Protein AF-A0A941MY27-F1 (afdb_monomer_lite)

Structure (mmCIF, N/CA/C/O backbone):
data_AF-A0A941MY27-F1
#
_entry.id   AF-A0A941MY27-F1
#
loop_
_atom_site.group_PDB
_atom_site.id
_atom_site.type_symbol
_atom_site.label_atom_id
_atom_site.label_alt_id
_atom_site.label_comp_id
_atom_site.label_asym_id
_atom_site.label_entity_id
_atom_site.label_seq_id
_atom_site.pdbx_PDB_ins_code
_atom_site.Cartn_x
_atom_site.Cartn_y
_atom_site.Cartn_z
_atom_site.occupancy
_atom_site.B_iso_or_equiv
_atom_site.auth_seq_id
_atom_site.auth_comp_id
_atom_site.auth_asym_id
_atom_site.auth_atom_id
_atom_site.pdbx_PDB_model_num
ATOM 1 N N . VAL A 1 1 ? 18.489 -2.533 -12.925 1.00 77.06 1 VAL A N 1
ATOM 2 C CA . VAL A 1 1 ? 18.994 -1.180 -13.232 1.00 77.06 1 VAL A CA 1
ATOM 3 C C . VAL A 1 1 ? 19.557 -0.616 -11.948 1.00 77.06 1 VAL A C 1
ATOM 5 O O . VAL A 1 1 ? 18.865 -0.671 -10.939 1.00 77.06 1 VAL A O 1
ATOM 8 N N . THR A 1 2 ? 20.803 -0.153 -11.970 1.00 68.00 2 THR A N 1
ATOM 9 C CA . THR A 1 2 ? 21.440 0.475 -10.809 1.00 68.00 2 THR A CA 1
ATOM 10 C C . THR A 1 2 ? 21.800 1.896 -11.194 1.00 68.00 2 THR A C 1
ATOM 12 O O . THR A 1 2 ? 22.552 2.094 -12.144 1.00 68.00 2 THR A O 1
ATOM 15 N N . GLU A 1 3 ? 21.255 2.866 -10.474 1.00 65.75 3 GLU A N 1
ATOM 16 C CA . GLU A 1 3 ? 21.468 4.289 -10.707 1.00 65.75 3 GLU A CA 1
ATOM 17 C C . GLU A 1 3 ? 22.170 4.919 -9.501 1.00 65.75 3 GLU A C 1
ATOM 19 O O . GLU A 1 3 ? 21.907 4.571 -8.352 1.00 65.75 3 GLU A O 1
ATOM 24 N N . ALA A 1 4 ? 23.075 5.858 -9.772 1.00 63.12 4 ALA A N 1
ATOM 25 C CA . ALA A 1 4 ? 23.724 6.687 -8.763 1.00 63.12 4 ALA A CA 1
ATOM 26 C C . ALA A 1 4 ? 23.870 8.102 -9.337 1.00 63.12 4 ALA A C 1
ATOM 28 O O . ALA A 1 4 ? 24.754 8.368 -10.151 1.00 63.12 4 ALA A O 1
ATOM 29 N N . SER A 1 5 ? 22.947 9.009 -9.014 1.00 55.09 5 SER A N 1
ATOM 30 C CA . SER A 1 5 ? 22.995 10.387 -9.519 1.00 55.09 5 SER A CA 1
ATOM 31 C C . SER A 1 5 ? 22.307 11.370 -8.578 1.00 55.09 5 SER A C 1
ATOM 33 O O . SER A 1 5 ? 21.326 11.043 -7.923 1.00 55.09 5 SER A O 1
ATOM 35 N N . ALA A 1 6 ? 22.814 12.600 -8.526 1.00 61.50 6 ALA A N 1
ATOM 36 C CA . ALA A 1 6 ? 22.192 13.694 -7.782 1.00 61.50 6 ALA A CA 1
ATOM 37 C C . ALA A 1 6 ? 21.011 14.357 -8.528 1.00 61.50 6 ALA A C 1
ATOM 39 O O . ALA A 1 6 ? 20.373 15.248 -7.975 1.00 61.50 6 ALA A O 1
ATOM 40 N N . GLY A 1 7 ? 20.737 13.970 -9.781 1.00 62.03 7 GLY A N 1
ATOM 41 C CA . GLY A 1 7 ? 19.668 14.553 -10.601 1.00 62.03 7 GLY A CA 1
ATOM 42 C C . GLY A 1 7 ? 18.307 13.879 -10.415 1.00 62.03 7 GLY A C 1
ATOM 43 O O . GLY A 1 7 ? 18.229 12.736 -9.973 1.00 62.03 7 GLY A O 1
ATOM 44 N N . ASN A 1 8 ? 17.236 14.579 -10.803 1.00 74.81 8 ASN A N 1
ATOM 45 C CA . ASN A 1 8 ? 15.882 14.021 -10.814 1.00 74.81 8 ASN A CA 1
ATOM 46 C C . ASN A 1 8 ? 15.764 12.937 -11.893 1.00 74.81 8 ASN A C 1
ATOM 48 O O . ASN A 1 8 ? 16.039 13.206 -13.065 1.00 74.81 8 ASN A O 1
ATOM 52 N N . LYS A 1 9 ? 15.340 11.729 -11.517 1.00 81.00 9 LYS A N 1
ATOM 53 C CA . LYS A 1 9 ? 15.230 10.585 -12.430 1.00 81.00 9 LYS A CA 1
ATOM 54 C C . LYS A 1 9 ? 13.934 9.816 -12.209 1.00 81.00 9 LYS A C 1
ATOM 56 O O . LYS A 1 9 ? 13.472 9.672 -11.085 1.00 81.00 9 LYS A O 1
ATOM 61 N N . GLN A 1 10 ? 13.375 9.275 -13.287 1.00 84.81 10 GLN A N 1
ATOM 62 C CA . GLN A 1 10 ? 12.291 8.298 -13.234 1.00 84.81 10 GLN A CA 1
ATOM 63 C C . GLN A 1 10 ? 12.612 7.153 -14.194 1.00 84.81 10 GLN A C 1
ATOM 65 O O . GLN A 1 10 ? 12.900 7.389 -15.367 1.00 84.81 10 GLN A O 1
ATOM 70 N N . ILE A 1 11 ? 12.564 5.918 -13.698 1.00 88.12 11 ILE A N 1
ATOM 71 C CA . ILE A 1 11 ? 12.629 4.718 -14.535 1.00 88.12 11 ILE A CA 1
ATOM 72 C C . ILE A 1 11 ? 11.200 4.286 -14.835 1.00 88.12 11 ILE A C 1
ATOM 74 O O . ILE A 1 11 ? 10.449 3.976 -13.913 1.00 88.12 11 ILE A O 1
ATOM 78 N N . SER A 1 12 ? 10.843 4.242 -16.117 1.00 88.81 12 SER A N 1
ATOM 79 C CA . SER A 1 12 ? 9.490 3.916 -16.568 1.00 88.81 12 SER A CA 1
ATOM 80 C C . SER A 1 12 ? 9.486 2.666 -17.442 1.00 88.81 12 SER A C 1
ATOM 82 O O . SER A 1 12 ? 10.251 2.562 -18.400 1.00 88.81 12 SER A O 1
ATOM 84 N N . LEU A 1 13 ? 8.595 1.729 -17.129 1.00 85.50 13 LEU A N 1
ATOM 85 C CA . LEU A 1 13 ? 8.204 0.633 -18.005 1.00 85.50 13 LEU A CA 1
ATOM 86 C C . LEU A 1 13 ? 6.932 1.059 -18.727 1.00 85.50 13 LEU A C 1
ATOM 88 O O . LEU A 1 13 ? 5.843 1.009 -18.155 1.00 85.50 13 LEU A O 1
ATOM 92 N N . TYR A 1 14 ? 7.092 1.510 -19.965 1.00 80.88 14 TYR A N 1
ATOM 93 C CA . TYR A 1 14 ? 5.970 1.956 -20.776 1.00 80.88 14 TYR A CA 1
ATOM 94 C C . TYR A 1 14 ? 5.185 0.758 -21.308 1.00 80.88 14 TYR A C 1
ATOM 96 O O . TYR A 1 14 ? 5.767 -0.198 -21.823 1.00 80.88 14 TYR A O 1
ATOM 104 N N . GLY A 1 15 ? 3.862 0.836 -21.197 1.00 67.50 15 GLY A N 1
ATOM 105 C CA . GLY A 1 15 ? 2.939 0.006 -21.959 1.00 67.50 15 GLY A CA 1
ATOM 106 C C . GLY A 1 15 ? 2.942 0.360 -23.451 1.00 67.50 15 GLY A C 1
ATOM 107 O O . GLY A 1 15 ? 3.772 1.157 -23.903 1.00 67.50 15 GLY A O 1
ATOM 108 N N . PRO A 1 16 ? 2.020 -0.207 -24.248 1.00 64.12 16 PRO A N 1
ATOM 109 C CA . PRO A 1 16 ? 1.860 0.203 -25.639 1.00 64.12 16 PRO A CA 1
ATOM 110 C C . PRO A 1 16 ? 1.640 1.725 -25.744 1.00 64.12 16 PRO A C 1
ATOM 112 O O . PRO A 1 16 ? 0.930 2.303 -24.919 1.00 64.12 16 PRO A O 1
ATOM 115 N N . PRO A 1 17 ? 2.235 2.398 -26.747 1.00 61.03 17 PRO A N 1
ATOM 116 C CA . PRO A 1 17 ? 2.081 3.839 -26.915 1.00 61.03 17 PRO A CA 1
ATOM 117 C C . PRO A 1 17 ? 0.607 4.212 -27.124 1.00 61.03 17 PRO A C 1
ATOM 119 O O . PRO A 1 17 ? -0.148 3.471 -27.753 1.00 61.03 17 PRO A O 1
ATOM 122 N N . SER A 1 18 ? 0.208 5.397 -26.654 1.00 60.97 18 SER A N 1
ATOM 123 C CA . SER A 1 18 ? -1.185 5.882 -26.679 1.00 60.97 18 SER A CA 1
ATOM 124 C C . SER A 1 18 ? -1.823 5.935 -28.076 1.00 60.97 18 SER A C 1
ATOM 126 O O . SER A 1 18 ? -3.044 5.887 -28.187 1.00 60.97 18 SER A O 1
ATOM 128 N N . GLY A 1 19 ? -1.018 5.993 -29.144 1.00 60.84 19 GLY A N 1
ATOM 129 C CA . GLY A 1 19 ? -1.478 5.919 -30.539 1.00 60.84 19 GLY A CA 1
ATOM 130 C C . GLY A 1 19 ? -1.794 4.503 -31.043 1.00 60.84 19 GLY A C 1
ATOM 131 O O . GLY A 1 19 ? -2.382 4.363 -32.111 1.00 60.84 19 GLY A O 1
ATOM 132 N N . SER A 1 20 ? -1.439 3.468 -30.277 1.00 57.59 20 SER A N 1
ATOM 133 C CA . SER A 1 20 ? -1.673 2.056 -30.601 1.00 57.59 20 SER A CA 1
ATOM 134 C C . SER A 1 20 ? -2.097 1.263 -29.353 1.00 57.59 20 SER A C 1
ATOM 136 O O . SER A 1 20 ? -1.394 0.334 -28.957 1.00 57.59 20 SER A O 1
ATOM 138 N N . PRO A 1 21 ? -3.251 1.568 -28.730 1.00 59.34 21 PRO A N 1
ATOM 139 C CA . PRO A 1 21 ? -3.725 0.890 -27.515 1.00 59.34 21 PRO A CA 1
ATOM 140 C C . PRO A 1 21 ? -3.946 -0.625 -27.701 1.00 59.34 21 PRO A C 1
ATOM 142 O O . PRO A 1 21 ? -3.766 -1.404 -26.770 1.00 59.34 21 PRO A O 1
ATOM 145 N N . ALA A 1 22 ? -4.237 -1.066 -28.931 1.00 56.84 22 ALA A N 1
ATOM 146 C CA . ALA A 1 22 ? -4.311 -2.482 -29.313 1.00 56.84 22 ALA A CA 1
ATOM 147 C C . ALA A 1 22 ? -2.941 -3.112 -29.674 1.00 56.84 22 ALA A C 1
ATOM 149 O O . ALA A 1 22 ? -2.866 -4.300 -29.980 1.00 56.84 22 ALA A O 1
ATOM 150 N N . GLY A 1 23 ? -1.862 -2.321 -29.673 1.00 47.69 23 GLY A N 1
ATOM 151 C CA . GLY A 1 23 ? -0.583 -2.586 -30.345 1.00 47.69 23 GLY A CA 1
ATOM 152 C C . GLY A 1 23 ? 0.406 -3.505 -29.629 1.00 47.69 23 GLY A C 1
ATOM 153 O O . GLY A 1 23 ? 1.512 -3.694 -30.125 1.00 47.69 23 GLY A O 1
ATOM 154 N N . GLY A 1 24 ? 0.029 -4.109 -28.505 1.00 54.84 24 GLY A N 1
ATOM 155 C CA . GLY A 1 24 ? 0.820 -5.162 -27.870 1.00 54.84 24 GLY A CA 1
ATOM 156 C C . GLY A 1 24 ? 1.051 -4.926 -26.386 1.00 54.84 24 GLY A C 1
ATOM 157 O O . GLY A 1 24 ? 1.422 -3.843 -25.948 1.00 54.84 24 GLY A O 1
ATOM 158 N N . LYS A 1 25 ? 0.836 -5.980 -25.603 1.00 72.94 25 LYS A N 1
ATOM 159 C CA . LYS A 1 25 ? 1.170 -6.007 -24.180 1.00 72.94 25 LYS A CA 1
ATOM 160 C C . LYS A 1 25 ? 2.685 -6.097 -24.042 1.00 72.94 25 LYS A C 1
ATOM 162 O O . LYS A 1 25 ? 3.302 -6.957 -24.675 1.00 72.94 25 LYS A O 1
ATOM 167 N N . VAL A 1 26 ? 3.282 -5.269 -23.192 1.00 86.00 26 VAL A N 1
ATOM 168 C CA . VAL A 1 26 ? 4.681 -5.475 -22.807 1.00 86.00 26 VAL A CA 1
ATOM 169 C C . VAL A 1 26 ? 4.716 -6.631 -21.822 1.00 86.00 26 VAL A C 1
ATOM 171 O O . VAL A 1 26 ? 4.114 -6.562 -20.754 1.00 86.00 26 VAL A O 1
ATOM 174 N N . ILE A 1 27 ? 5.400 -7.713 -22.192 1.00 89.38 27 ILE A N 1
ATOM 175 C CA . ILE A 1 27 ? 5.558 -8.892 -21.341 1.00 89.38 27 ILE A CA 1
ATOM 176 C C . ILE A 1 27 ? 7.030 -9.042 -20.976 1.00 89.38 27 ILE A C 1
ATOM 178 O O . ILE A 1 27 ? 7.872 -9.327 -21.825 1.00 89.38 27 ILE A O 1
ATOM 182 N N . ILE A 1 28 ? 7.325 -8.916 -19.688 1.00 91.88 28 ILE A N 1
ATOM 183 C CA . ILE A 1 28 ? 8.639 -9.162 -19.104 1.00 91.88 28 ILE A CA 1
ATOM 184 C C . ILE A 1 28 ? 8.590 -10.547 -18.455 1.00 91.88 28 ILE A C 1
ATOM 186 O O . ILE A 1 28 ? 7.978 -10.733 -17.405 1.00 91.88 28 ILE A O 1
ATOM 190 N N . LYS A 1 29 ? 9.242 -11.537 -19.082 1.00 91.81 29 LYS A N 1
ATOM 191 C CA . LYS A 1 29 ? 9.270 -12.947 -18.631 1.00 91.81 29 LYS A CA 1
ATOM 192 C C . LYS A 1 29 ? 10.181 -13.209 -17.412 1.00 91.81 29 LYS A C 1
ATOM 194 O O . LYS A 1 29 ? 10.524 -14.351 -17.122 1.00 91.81 29 LYS A O 1
ATOM 199 N N . GLY A 1 30 ? 10.592 -12.158 -16.711 1.00 93.19 30 GLY A N 1
ATOM 200 C CA . GLY A 1 30 ? 11.505 -12.200 -15.573 1.00 93.19 30 GLY A CA 1
ATOM 201 C C . GLY A 1 30 ? 11.138 -11.147 -14.534 1.00 93.19 30 GLY A C 1
ATOM 202 O O . GLY A 1 30 ? 9.994 -10.698 -14.481 1.00 93.19 30 GLY A O 1
ATOM 203 N N . GLY A 1 31 ? 12.102 -10.773 -13.697 1.00 94.69 31 GLY A N 1
ATOM 204 C CA . GLY A 1 31 ? 11.927 -9.711 -12.712 1.00 94.69 31 GLY A CA 1
ATOM 205 C C . GLY A 1 31 ? 12.409 -8.347 -13.201 1.00 94.69 31 GLY A C 1
ATOM 206 O O . GLY A 1 31 ? 13.224 -8.251 -14.119 1.00 94.69 31 GLY A O 1
ATOM 207 N N . VAL A 1 32 ? 11.935 -7.295 -12.542 1.00 95.12 32 VAL A N 1
ATOM 208 C CA . VAL A 1 32 ? 12.433 -5.926 -12.688 1.00 95.12 32 VAL A CA 1
ATOM 209 C C . VAL A 1 32 ? 13.027 -5.509 -11.356 1.00 95.12 32 VAL A C 1
ATOM 211 O O . VAL A 1 32 ? 12.364 -5.591 -10.331 1.00 95.12 32 VAL A O 1
ATOM 214 N N . SER A 1 33 ? 14.271 -5.047 -11.367 1.00 95.19 33 SER A N 1
ATOM 215 C CA . SER A 1 33 ? 14.911 -4.500 -10.175 1.00 95.19 33 SER A CA 1
ATOM 216 C C . SER A 1 33 ? 15.531 -3.150 -10.493 1.00 95.19 33 SER A C 1
ATOM 218 O O . SER A 1 33 ? 16.240 -3.006 -11.495 1.00 95.19 33 SER A O 1
ATOM 220 N N . VAL A 1 34 ? 15.239 -2.171 -9.648 1.00 93.19 34 VAL A N 1
ATOM 221 C CA . VAL A 1 34 ? 15.785 -0.822 -9.673 1.00 93.19 34 VAL A CA 1
ATOM 222 C C . VAL A 1 34 ? 16.397 -0.538 -8.308 1.00 93.19 34 VAL A C 1
ATOM 224 O O . VAL A 1 34 ? 15.716 -0.637 -7.291 1.00 93.19 34 VAL A O 1
ATOM 227 N N . THR A 1 35 ? 17.669 -0.160 -8.296 1.00 92.81 35 THR A N 1
ATOM 228 C CA . THR A 1 35 ? 18.356 0.341 -7.104 1.00 92.81 35 THR A CA 1
ATOM 229 C C . THR A 1 35 ? 18.884 1.729 -7.414 1.00 92.81 35 THR A C 1
ATOM 231 O O . THR A 1 35 ? 19.679 1.879 -8.340 1.00 92.81 35 THR A O 1
ATOM 234 N N . ASP A 1 36 ? 18.453 2.724 -6.652 1.00 88.94 36 ASP A N 1
ATOM 235 C CA . ASP A 1 36 ? 18.944 4.093 -6.720 1.00 88.94 36 ASP A CA 1
ATOM 236 C C . ASP A 1 36 ? 19.702 4.424 -5.430 1.00 88.94 36 ASP A C 1
ATOM 238 O O . ASP A 1 36 ? 19.190 4.288 -4.318 1.00 88.94 36 ASP A O 1
ATOM 242 N N . THR A 1 37 ? 20.969 4.798 -5.575 1.00 86.69 37 THR A N 1
ATOM 243 C CA . THR A 1 37 ? 21.831 5.220 -4.462 1.00 86.69 37 THR A CA 1
ATOM 244 C C . THR A 1 37 ? 22.121 6.720 -4.486 1.00 86.69 37 THR A C 1
ATOM 246 O O . THR A 1 37 ? 22.939 7.204 -3.703 1.00 86.69 37 THR A O 1
ATOM 249 N N . GLY A 1 38 ? 21.484 7.450 -5.403 1.00 85.38 38 GLY A N 1
ATOM 250 C CA . GLY A 1 38 ? 21.575 8.891 -5.543 1.00 85.38 38 GLY A CA 1
ATOM 251 C C . GLY A 1 38 ? 20.786 9.668 -4.489 1.00 85.38 38 GLY A C 1
ATOM 252 O O . GLY A 1 38 ? 19.977 9.122 -3.748 1.00 85.38 38 GLY A O 1
ATOM 253 N N . ASN A 1 39 ? 21.019 10.982 -4.455 1.00 87.38 39 ASN A N 1
ATOM 254 C CA . ASN A 1 39 ? 20.352 11.924 -3.544 1.00 87.38 39 ASN A CA 1
ATOM 255 C C . ASN A 1 39 ? 19.312 12.817 -4.252 1.00 87.38 39 ASN A C 1
ATOM 257 O O . ASN A 1 39 ? 18.709 13.682 -3.622 1.00 87.38 39 ASN A O 1
ATOM 261 N N . GLY A 1 40 ? 19.117 12.646 -5.564 1.00 87.19 40 GLY A N 1
ATOM 262 C CA . GLY A 1 40 ? 18.094 13.370 -6.322 1.00 87.19 40 GLY A CA 1
ATOM 263 C C . GLY A 1 40 ? 16.681 12.851 -6.044 1.00 87.19 40 GLY A C 1
ATOM 264 O O . GLY A 1 40 ? 16.497 11.855 -5.346 1.00 87.19 40 GLY A O 1
ATOM 265 N N . VAL A 1 41 ? 15.659 13.504 -6.603 1.00 86.56 41 VAL A N 1
ATOM 266 C CA . VAL A 1 41 ? 14.303 12.928 -6.615 1.00 86.56 41 VAL A CA 1
ATOM 267 C C . VAL A 1 41 ? 14.300 11.704 -7.529 1.00 86.56 41 VAL A C 1
ATOM 269 O O . VAL A 1 41 ? 14.739 11.793 -8.676 1.00 86.56 41 VAL A O 1
ATOM 272 N N . SER A 1 42 ? 13.791 10.576 -7.037 1.00 88.56 42 SER A N 1
ATOM 273 C CA . SER A 1 42 ? 13.815 9.307 -7.770 1.00 88.56 42 SER A CA 1
ATOM 274 C C . SER A 1 42 ? 12.417 8.727 -7.940 1.00 88.56 42 SER A C 1
ATOM 276 O O . SER A 1 42 ? 11.597 8.752 -7.021 1.00 88.56 42 SER A O 1
ATOM 278 N N . GLY A 1 43 ? 12.130 8.190 -9.120 1.00 89.56 43 GLY A N 1
ATOM 279 C CA . GLY A 1 43 ? 10.841 7.604 -9.439 1.00 89.56 43 GLY A CA 1
ATOM 280 C C . GLY A 1 43 ? 10.938 6.253 -10.128 1.00 89.56 43 GLY A C 1
ATOM 281 O O . GLY A 1 43 ? 11.889 5.957 -10.852 1.00 89.56 43 GLY A O 1
ATOM 282 N N . PHE A 1 44 ? 9.898 5.452 -9.942 1.00 93.88 44 PHE A N 1
ATOM 283 C CA . PHE A 1 44 ? 9.713 4.181 -10.625 1.00 93.88 44 PHE A CA 1
ATOM 284 C C . PHE A 1 44 ? 8.277 4.075 -11.113 1.00 93.88 44 PHE A C 1
ATOM 286 O O . PHE A 1 44 ? 7.340 4.240 -10.335 1.00 93.88 44 PHE A O 1
ATOM 293 N N . ARG A 1 45 ? 8.095 3.827 -12.407 1.00 94.69 45 ARG A N 1
ATOM 294 C CA . ARG A 1 45 ? 6.783 3.813 -13.039 1.00 94.69 45 ARG A CA 1
ATOM 295 C C . ARG A 1 45 ? 6.568 2.542 -13.848 1.00 94.69 45 ARG A C 1
ATOM 297 O O . ARG A 1 45 ? 7.421 2.154 -14.639 1.00 94.69 45 ARG A O 1
ATOM 304 N N . ILE A 1 46 ? 5.413 1.913 -13.668 1.00 94.12 46 ILE A N 1
ATOM 305 C CA . ILE A 1 46 ? 4.901 0.828 -14.505 1.00 94.12 46 ILE A CA 1
ATOM 306 C C . ILE A 1 46 ? 3.572 1.308 -15.078 1.00 94.12 46 ILE A C 1
ATOM 308 O O . ILE A 1 46 ? 2.641 1.583 -14.320 1.00 94.12 46 ILE A O 1
ATOM 312 N N . ASP A 1 47 ? 3.506 1.435 -16.398 1.00 90.56 47 ASP A N 1
ATOM 313 C CA . ASP A 1 47 ? 2.306 1.882 -17.098 1.00 90.56 47 ASP A CA 1
ATOM 314 C C . ASP A 1 47 ? 1.328 0.741 -17.402 1.00 90.56 47 ASP A C 1
ATOM 316 O O . ASP A 1 47 ? 1.575 -0.440 -17.145 1.00 90.56 47 ASP A O 1
ATOM 320 N N . ASP A 1 48 ? 0.185 1.134 -17.954 1.00 90.06 48 ASP A N 1
ATOM 321 C CA . ASP A 1 48 ? -0.924 0.258 -18.295 1.00 90.06 48 ASP A CA 1
ATOM 322 C C . ASP A 1 48 ? -0.526 -0.856 -19.282 1.00 90.06 48 ASP A C 1
ATOM 324 O O . ASP A 1 48 ? 0.251 -0.654 -20.213 1.00 90.06 48 ASP A O 1
ATOM 328 N N . GLY A 1 49 ? -1.099 -2.049 -19.118 1.00 88.25 49 GLY A N 1
ATOM 329 C CA . GLY A 1 49 ? -0.893 -3.170 -20.039 1.00 88.25 49 GLY A CA 1
ATOM 330 C C . GLY A 1 49 ? 0.466 -3.872 -19.912 1.00 88.25 49 GLY A C 1
ATOM 331 O O . GLY A 1 49 ? 0.805 -4.698 -20.767 1.00 88.25 49 GLY A O 1
ATOM 332 N N . VAL A 1 50 ? 1.242 -3.587 -18.860 1.00 92.19 50 VAL A N 1
ATOM 333 C CA . VAL A 1 50 ? 2.532 -4.243 -18.594 1.00 92.19 50 VAL A CA 1
ATOM 334 C C . VAL A 1 50 ? 2.332 -5.518 -17.764 1.00 92.19 50 VAL A C 1
ATOM 336 O O . VAL A 1 50 ? 1.767 -5.515 -16.674 1.00 92.19 50 VAL A O 1
ATOM 339 N N . THR A 1 51 ? 2.831 -6.649 -18.255 1.00 93.75 51 THR A N 1
ATOM 340 C CA . THR A 1 51 ? 2.847 -7.926 -17.527 1.00 93.75 51 THR A CA 1
ATOM 341 C C . THR A 1 51 ? 4.275 -8.288 -17.138 1.00 93.75 51 THR A C 1
ATOM 343 O O . THR A 1 51 ? 5.118 -8.488 -18.009 1.00 93.75 51 THR A O 1
ATOM 346 N N . ILE A 1 52 ? 4.546 -8.433 -15.842 1.00 96.19 52 ILE A N 1
ATOM 347 C CA . ILE A 1 52 ? 5.840 -8.884 -15.311 1.00 96.19 52 ILE A CA 1
ATOM 348 C C . ILE A 1 52 ? 5.617 -10.233 -14.644 1.00 96.19 52 ILE A C 1
ATOM 350 O O . ILE A 1 52 ? 4.844 -10.325 -13.697 1.00 96.19 52 ILE A O 1
ATOM 354 N N . THR A 1 53 ? 6.259 -11.298 -15.120 1.00 96.94 53 THR A N 1
ATOM 355 C CA . THR A 1 53 ? 6.024 -12.645 -14.570 1.00 96.94 53 THR A CA 1
ATOM 356 C C . THR A 1 53 ? 6.835 -12.924 -13.305 1.00 96.94 53 THR A C 1
ATOM 358 O O . THR A 1 53 ? 6.462 -13.805 -12.537 1.00 96.94 53 THR A O 1
ATOM 361 N N . GLY A 1 54 ? 7.940 -12.205 -13.089 1.00 97.50 54 GLY A N 1
ATOM 362 C CA . GLY A 1 54 ? 8.804 -12.330 -11.916 1.00 97.50 54 GLY A CA 1
ATOM 363 C C . GLY A 1 54 ? 8.587 -11.238 -10.865 1.00 97.50 54 GLY A C 1
ATOM 364 O O . GLY A 1 54 ? 7.554 -10.570 -10.830 1.00 97.50 54 GLY A O 1
ATOM 365 N N . ASN A 1 55 ? 9.581 -11.080 -9.989 1.00 98.19 55 ASN A N 1
ATOM 366 C CA . ASN A 1 55 ? 9.563 -10.100 -8.900 1.00 98.19 55 ASN A CA 1
ATOM 367 C C . ASN A 1 55 ? 9.813 -8.677 -9.411 1.00 98.19 55 ASN A C 1
ATOM 369 O O . ASN A 1 55 ? 10.573 -8.477 -10.357 1.00 98.19 55 ASN A O 1
ATOM 373 N N . VAL A 1 56 ? 9.237 -7.692 -8.732 1.00 98.38 56 VAL A N 1
ATOM 374 C CA . VAL A 1 56 ? 9.490 -6.268 -8.947 1.00 98.38 56 VAL A CA 1
ATOM 375 C C . VAL A 1 56 ? 10.094 -5.684 -7.679 1.00 98.38 56 VAL A C 1
ATOM 377 O O . VAL A 1 56 ? 9.507 -5.810 -6.607 1.00 98.38 56 VAL A O 1
ATOM 380 N N . SER A 1 57 ? 11.252 -5.038 -7.785 1.00 97.69 57 SER A N 1
ATOM 381 C CA . SER A 1 57 ? 11.871 -4.332 -6.665 1.00 97.69 57 SER A CA 1
ATOM 382 C C . SER A 1 57 ? 12.318 -2.927 -7.041 1.00 97.69 57 SER A C 1
ATOM 384 O O . SER A 1 57 ? 12.974 -2.737 -8.064 1.00 97.69 57 SER A O 1
ATOM 386 N N . TYR A 1 58 ? 12.015 -1.965 -6.179 1.00 97.06 58 TYR A N 1
ATOM 387 C CA . TYR A 1 58 ? 12.547 -0.609 -6.213 1.00 97.06 58 TYR A CA 1
ATOM 388 C C . TYR A 1 58 ? 13.170 -0.296 -4.855 1.00 97.06 58 TYR A C 1
ATOM 390 O O . TYR A 1 58 ? 12.506 -0.450 -3.833 1.00 97.06 58 TYR A O 1
ATOM 398 N N . ASP A 1 59 ? 14.428 0.124 -4.845 1.00 96.06 59 ASP A N 1
ATOM 399 C CA . ASP A 1 59 ? 15.150 0.479 -3.627 1.00 96.06 59 ASP A CA 1
ATOM 400 C C . ASP A 1 59 ? 15.821 1.843 -3.779 1.00 96.06 59 ASP A C 1
ATOM 402 O O . ASP A 1 59 ? 16.759 1.986 -4.558 1.00 96.06 59 ASP A O 1
ATOM 406 N N . ASN A 1 60 ? 15.336 2.822 -3.019 1.00 94.12 60 ASN A N 1
ATOM 407 C CA . ASN A 1 60 ? 15.937 4.142 -2.836 1.00 94.12 60 ASN A CA 1
A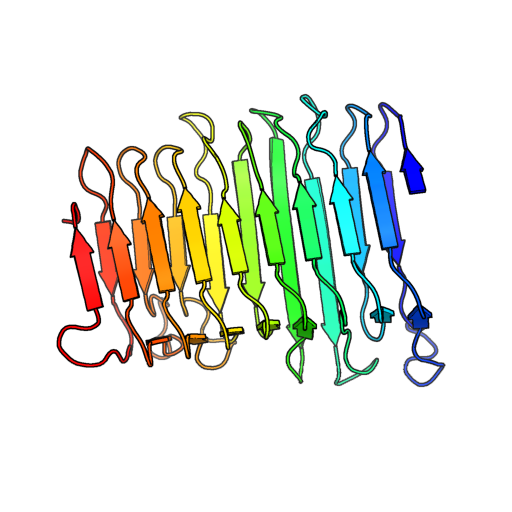TOM 408 C C . ASN A 1 60 ? 16.178 4.441 -1.343 1.00 94.12 60 ASN A C 1
ATOM 410 O O . ASN A 1 60 ? 16.246 5.598 -0.928 1.00 94.12 60 ASN A O 1
ATOM 414 N N . SER A 1 61 ? 16.315 3.399 -0.517 1.00 94.38 61 SER A N 1
ATOM 415 C CA . SER A 1 61 ? 16.432 3.508 0.947 1.00 94.38 61 SER A CA 1
ATOM 416 C C . SER A 1 61 ? 17.648 4.294 1.430 1.00 94.38 61 SER A C 1
ATOM 418 O O . SER A 1 61 ? 17.666 4.793 2.553 1.00 94.38 61 SER A O 1
ATOM 420 N N . LYS A 1 62 ? 18.680 4.436 0.592 1.00 92.44 62 LYS A N 1
ATOM 421 C CA . LYS A 1 62 ? 19.900 5.184 0.929 1.00 92.44 62 LYS A CA 1
ATOM 422 C C . LYS A 1 62 ? 19.776 6.691 0.719 1.00 92.44 62 LYS A C 1
ATOM 424 O O . LYS A 1 62 ? 20.629 7.425 1.210 1.00 92.44 62 LYS A O 1
ATOM 429 N N . ASN A 1 63 ? 18.742 7.154 0.026 1.00 91.12 63 ASN A N 1
ATOM 430 C CA . ASN A 1 63 ? 18.563 8.562 -0.294 1.00 91.12 63 ASN A CA 1
ATOM 431 C C . ASN A 1 63 ? 18.010 9.331 0.913 1.00 91.12 63 ASN A C 1
ATOM 433 O O . ASN A 1 63 ? 16.939 9.020 1.435 1.00 91.12 63 ASN A O 1
ATOM 437 N N . THR A 1 64 ? 18.758 10.339 1.357 1.00 92.12 64 THR A N 1
ATOM 438 C CA . THR A 1 64 ? 18.447 11.167 2.535 1.00 92.12 64 THR A CA 1
ATOM 439 C C . THR A 1 64 ? 18.049 12.595 2.168 1.00 92.12 64 THR A C 1
ATOM 441 O O . THR A 1 64 ? 17.832 13.418 3.056 1.00 92.12 64 THR A O 1
ATOM 444 N N . VAL A 1 65 ? 17.967 12.912 0.871 1.00 90.56 65 VAL A N 1
ATOM 445 C CA . VAL A 1 65 ? 17.774 14.282 0.375 1.00 90.56 65 VAL A CA 1
ATOM 446 C C . VAL A 1 65 ? 16.525 14.388 -0.494 1.00 90.56 65 VAL A C 1
ATOM 448 O O . VAL A 1 65 ? 15.667 15.222 -0.212 1.00 90.56 65 VAL A O 1
ATOM 451 N N . GLY A 1 66 ? 16.379 13.540 -1.511 1.00 90.00 66 GLY A N 1
ATOM 452 C CA . GLY A 1 66 ? 15.237 13.513 -2.423 1.00 90.00 66 GLY A CA 1
ATOM 453 C C . GLY A 1 66 ? 14.111 12.577 -1.973 1.00 90.00 66 GLY A C 1
ATOM 454 O O . GLY A 1 66 ? 14.331 11.615 -1.238 1.00 90.00 66 GLY A O 1
ATOM 455 N N . GLY A 1 67 ? 12.886 12.861 -2.421 1.00 89.50 67 GLY A N 1
ATOM 456 C CA . GLY A 1 67 ? 11.718 11.997 -2.217 1.00 89.50 67 GLY A CA 1
ATOM 457 C C . GLY A 1 67 ? 11.522 10.980 -3.340 1.00 89.50 67 GLY A C 1
ATOM 458 O O . GLY A 1 67 ? 12.256 10.977 -4.337 1.00 89.50 67 GLY A O 1
ATOM 459 N N . ASN A 1 68 ? 10.483 10.157 -3.191 1.00 92.38 68 ASN A N 1
ATOM 460 C CA . ASN A 1 68 ? 10.074 9.181 -4.192 1.00 92.38 68 ASN A CA 1
ATOM 461 C C . ASN A 1 68 ? 8.765 9.469 -4.912 1.00 92.38 68 ASN A C 1
ATOM 463 O O . ASN A 1 68 ? 7.823 10.043 -4.372 1.00 92.38 68 ASN A O 1
ATOM 467 N N . THR A 1 69 ? 8.681 8.974 -6.145 1.00 94.44 69 THR A N 1
ATOM 468 C CA . THR A 1 69 ? 7.412 8.782 -6.854 1.00 94.44 69 THR A CA 1
ATOM 469 C C . THR A 1 69 ? 7.380 7.397 -7.489 1.00 94.44 69 THR A C 1
ATOM 471 O O . THR A 1 69 ? 7.971 7.170 -8.544 1.00 94.44 69 THR A O 1
ATOM 474 N N . VAL A 1 70 ? 6.687 6.464 -6.841 1.00 96.50 70 VAL A N 1
ATOM 475 C CA . VAL A 1 70 ? 6.422 5.121 -7.355 1.00 96.50 70 VAL A CA 1
ATOM 476 C C . VAL A 1 70 ? 4.984 5.048 -7.861 1.00 96.50 70 VAL A C 1
ATOM 478 O O . VAL A 1 70 ? 4.041 5.323 -7.124 1.00 96.50 70 VAL A O 1
ATOM 481 N N . GLN A 1 71 ? 4.804 4.672 -9.121 1.00 97.12 71 GLN A N 1
ATOM 482 C CA . GLN A 1 71 ? 3.506 4.627 -9.788 1.00 97.12 71 GLN A CA 1
ATOM 483 C C . GLN A 1 71 ? 3.346 3.301 -10.527 1.00 97.12 71 GLN A C 1
ATOM 485 O O . GLN A 1 71 ? 4.154 2.968 -11.385 1.00 97.12 71 GLN A O 1
ATOM 490 N N . ILE A 1 72 ? 2.308 2.538 -10.214 1.00 97.00 72 ILE A N 1
ATOM 491 C CA . ILE A 1 72 ? 1.991 1.280 -10.890 1.00 97.00 72 ILE A CA 1
ATOM 492 C C . ILE A 1 72 ? 0.530 1.355 -11.315 1.00 97.00 72 ILE A C 1
ATOM 494 O O . ILE A 1 72 ? -0.370 1.308 -10.475 1.00 97.00 72 ILE A O 1
ATOM 498 N N . TYR A 1 73 ? 0.308 1.496 -12.617 1.00 94.75 73 TYR A N 1
ATOM 499 C CA . TYR A 1 73 ? -1.013 1.700 -13.194 1.00 94.75 73 TYR A CA 1
ATOM 500 C C . TYR A 1 73 ? -1.459 0.507 -14.035 1.00 94.75 73 TYR A C 1
ATOM 502 O O . TYR A 1 73 ? -0.656 -0.208 -14.635 1.00 94.75 73 TYR A O 1
ATOM 510 N N . SER A 1 74 ? -2.767 0.275 -14.035 1.00 92.12 74 SER A N 1
ATOM 511 C CA . SER A 1 74 ? -3.459 -0.650 -14.922 1.00 92.12 74 SER A CA 1
ATOM 512 C C . SER A 1 74 ? -4.695 0.044 -15.465 1.00 92.12 74 SER A C 1
ATOM 514 O O . SER A 1 74 ? -5.508 0.544 -14.690 1.00 92.12 74 SER A O 1
ATOM 516 N N . ASN A 1 75 ? -4.909 -0.017 -16.774 1.00 90.81 75 ASN A N 1
ATOM 517 C CA . ASN A 1 75 ? -6.141 0.432 -17.399 1.00 90.81 75 ASN A CA 1
ATOM 518 C C . ASN A 1 75 ? -6.595 -0.613 -18.411 1.00 90.81 75 ASN A C 1
ATOM 520 O O . ASN A 1 75 ? -6.250 -0.584 -19.598 1.00 90.81 75 ASN A O 1
ATOM 524 N N . SER A 1 76 ? -7.407 -1.549 -17.920 1.00 87.75 76 SER A N 1
ATOM 525 C CA . SER A 1 76 ? -7.869 -2.679 -18.720 1.00 87.75 76 SER A CA 1
ATOM 526 C C . SER A 1 76 ? -8.840 -2.284 -19.824 1.00 87.75 76 SER A C 1
ATOM 528 O O . SER A 1 76 ? -9.025 -3.061 -20.753 1.00 87.75 76 SER A O 1
ATOM 530 N N . ASN A 1 77 ? -9.458 -1.105 -19.725 1.00 86.44 77 ASN A N 1
ATOM 531 C CA . ASN A 1 77 ? -10.426 -0.626 -20.709 1.00 86.44 77 ASN A CA 1
ATOM 532 C C . ASN A 1 77 ? -9.751 -0.220 -22.025 1.00 86.44 77 ASN A C 1
ATOM 534 O O . ASN A 1 77 ? -10.393 -0.263 -23.069 1.00 86.44 77 ASN A O 1
ATOM 538 N N . ALA A 1 78 ? -8.473 0.172 -21.969 1.00 82.94 78 ALA A N 1
ATOM 539 C CA . ALA A 1 78 ? -7.730 0.668 -23.124 1.00 82.94 78 ALA A CA 1
ATOM 540 C C . ALA A 1 78 ? -6.500 -0.184 -23.474 1.00 82.94 78 ALA A C 1
ATOM 542 O O . ALA A 1 78 ? -6.266 -0.438 -24.650 1.00 82.94 78 ALA A O 1
ATOM 543 N N . TYR A 1 79 ? -5.738 -0.653 -22.481 1.00 83.31 79 TYR A N 1
ATOM 544 C CA . TYR A 1 79 ? -4.400 -1.231 -22.702 1.00 83.31 79 TYR A CA 1
ATOM 545 C C . TYR A 1 79 ? -4.262 -2.678 -22.200 1.00 83.31 79 TYR A C 1
ATOM 547 O O . TYR A 1 79 ? -3.216 -3.313 -22.339 1.00 83.31 79 TYR A O 1
ATOM 555 N N . GLY A 1 80 ? -5.335 -3.234 -21.633 1.00 85.50 80 GLY A N 1
ATOM 556 C CA . GLY A 1 80 ? -5.309 -4.517 -20.940 1.00 85.50 80 GLY A CA 1
ATOM 557 C C . GLY A 1 80 ? -4.809 -4.402 -19.496 1.00 85.50 80 GLY A C 1
ATOM 558 O O . GLY A 1 80 ? -4.478 -3.329 -19.001 1.00 85.50 80 GLY A O 1
ATOM 559 N N . VAL A 1 81 ? -4.837 -5.527 -18.786 1.00 89.56 81 VAL A N 1
ATOM 560 C CA . VAL A 1 81 ? -4.520 -5.571 -17.353 1.00 89.56 81 VAL A CA 1
ATOM 561 C C . VAL A 1 81 ? -3.005 -5.537 -17.145 1.00 89.56 81 VAL A C 1
ATOM 563 O O . VAL A 1 81 ? -2.296 -6.374 -17.705 1.00 89.56 81 VAL A O 1
ATOM 566 N N . THR A 1 82 ? -2.525 -4.617 -16.307 1.00 93.62 82 THR A N 1
ATOM 567 C CA . THR A 1 82 ? -1.171 -4.679 -15.741 1.00 93.62 82 THR A CA 1
ATOM 568 C C . THR A 1 82 ? -1.143 -5.709 -14.617 1.00 93.62 82 THR A C 1
ATOM 570 O O . THR A 1 82 ? -2.057 -5.764 -13.787 1.00 93.62 82 THR A O 1
ATOM 573 N N . SER A 1 83 ? -0.100 -6.536 -14.565 1.00 96.06 83 SER A N 1
ATOM 574 C CA . SER A 1 83 ? 0.028 -7.551 -13.513 1.00 96.06 83 SER A CA 1
ATOM 575 C C . SER A 1 83 ? 1.472 -7.866 -13.150 1.00 96.06 83 SER A C 1
ATOM 577 O O . SER A 1 83 ? 2.340 -7.904 -14.025 1.00 96.06 83 SER A O 1
ATOM 579 N N . ILE A 1 84 ? 1.689 -8.179 -11.872 1.00 98.12 84 ILE A N 1
ATOM 580 C CA . ILE A 1 84 ? 2.957 -8.658 -11.319 1.00 98.12 84 ILE A CA 1
ATOM 581 C C . ILE A 1 84 ? 2.753 -10.094 -10.815 1.00 98.12 84 ILE A C 1
ATOM 583 O O . ILE A 1 84 ? 1.941 -10.356 -9.925 1.00 98.12 84 ILE A O 1
ATOM 587 N N . GLY A 1 85 ? 3.474 -11.040 -11.411 1.00 97.56 85 GLY A N 1
ATOM 588 C CA . GLY A 1 85 ? 3.418 -12.465 -11.083 1.00 97.56 85 GLY A CA 1
ATOM 589 C C . GLY A 1 85 ? 4.230 -12.841 -9.842 1.00 97.56 85 GLY A C 1
ATOM 590 O O . GLY A 1 85 ? 3.868 -13.786 -9.146 1.00 97.56 85 GLY A O 1
ATOM 591 N N . GLY A 1 86 ? 5.298 -12.099 -9.542 1.00 98.06 86 GLY A N 1
ATOM 592 C CA . GLY A 1 86 ? 6.129 -12.297 -8.356 1.00 98.06 86 GLY A CA 1
ATOM 593 C C . GLY A 1 86 ? 5.797 -11.353 -7.200 1.00 98.06 86 GLY A C 1
ATOM 594 O O . GLY A 1 86 ? 4.714 -10.770 -7.131 1.00 98.06 86 GLY A O 1
ATOM 595 N N . ALA A 1 87 ? 6.747 -11.226 -6.274 1.00 98.44 87 ALA A N 1
ATOM 596 C CA . ALA A 1 87 ? 6.683 -10.276 -5.167 1.00 98.44 87 ALA A CA 1
ATOM 597 C C . ALA A 1 87 ? 6.912 -8.830 -5.642 1.00 98.44 87 ALA A C 1
ATOM 599 O O . ALA A 1 87 ? 7.624 -8.607 -6.622 1.00 98.44 87 ALA A O 1
ATOM 600 N N . LEU A 1 88 ? 6.347 -7.863 -4.919 1.00 98.75 88 LEU A N 1
ATOM 601 C CA . LEU A 1 88 ? 6.574 -6.429 -5.100 1.00 98.75 88 LEU A CA 1
ATOM 602 C C . LEU A 1 88 ? 7.242 -5.857 -3.846 1.00 98.75 88 LEU A C 1
ATOM 604 O O . LEU A 1 88 ? 6.623 -5.820 -2.787 1.00 98.75 88 LEU A O 1
ATOM 608 N N . SER A 1 89 ? 8.473 -5.374 -3.973 1.00 98.62 89 SER A N 1
ATOM 609 C CA . SER A 1 89 ? 9.233 -4.786 -2.865 1.00 98.62 89 SER A CA 1
ATOM 610 C C . SER A 1 89 ? 9.601 -3.339 -3.169 1.00 98.62 89 SER A C 1
ATOM 612 O O . SER A 1 89 ? 10.316 -3.074 -4.132 1.00 98.62 89 SER A O 1
ATOM 614 N N . LEU A 1 90 ? 9.139 -2.405 -2.347 1.00 98.50 90 LEU A N 1
ATOM 615 C CA . LEU A 1 90 ? 9.420 -0.979 -2.461 1.00 98.50 90 LEU A CA 1
ATOM 616 C C . LEU A 1 90 ? 10.108 -0.510 -1.176 1.00 98.50 90 LEU A C 1
ATOM 618 O O . LEU A 1 90 ? 9.483 -0.520 -0.119 1.00 98.50 90 LEU A O 1
ATOM 622 N N . SER A 1 91 ? 11.366 -0.091 -1.266 1.00 97.25 91 SER A N 1
ATOM 623 C CA . SER A 1 91 ? 12.096 0.564 -0.177 1.00 97.25 91 SER A CA 1
ATOM 624 C C . SER A 1 91 ? 12.270 2.037 -0.532 1.00 97.25 91 SER A C 1
ATOM 626 O O . SER A 1 91 ? 12.975 2.373 -1.485 1.00 97.25 91 SER A O 1
ATOM 628 N N . LEU A 1 92 ? 11.570 2.904 0.190 1.00 96.56 92 LEU A N 1
ATOM 629 C CA . LEU A 1 92 ? 11.450 4.329 -0.096 1.00 96.56 92 LEU A CA 1
ATOM 630 C C . LEU A 1 92 ? 12.576 5.128 0.570 1.00 96.56 92 LEU A C 1
ATOM 632 O O . LEU A 1 92 ? 13.288 4.629 1.441 1.00 96.56 92 LEU A O 1
ATOM 636 N N . SER A 1 93 ? 12.742 6.376 0.143 1.00 94.50 93 SER A N 1
ATOM 637 C CA . SER A 1 93 ? 13.754 7.285 0.650 1.00 94.50 93 SER A CA 1
ATOM 638 C C . SER A 1 93 ? 13.471 7.666 2.093 1.00 94.50 93 SER A C 1
ATOM 640 O O . SER A 1 93 ? 12.338 7.644 2.573 1.00 94.50 93 SER A O 1
ATOM 642 N N . GLN A 1 94 ? 14.531 8.059 2.781 1.00 93.38 94 GLN A N 1
ATOM 643 C CA . GLN A 1 94 ? 14.512 8.465 4.180 1.00 93.38 94 GLN A CA 1
ATOM 644 C C . GLN A 1 94 ? 14.745 9.976 4.318 1.00 93.38 94 GLN A C 1
ATOM 646 O O . GLN A 1 94 ? 15.331 10.427 5.299 1.00 93.38 94 GLN A O 1
ATOM 651 N N . SER A 1 95 ? 14.338 10.759 3.312 1.00 91.94 95 SER A N 1
ATOM 652 C CA . SER A 1 95 ? 14.477 12.216 3.326 1.00 91.94 95 SER A CA 1
ATOM 653 C C . SER A 1 95 ? 13.389 12.874 4.191 1.00 91.94 95 SER A C 1
ATOM 655 O O . SER A 1 95 ? 12.223 12.888 3.791 1.00 91.94 95 SER A O 1
ATOM 657 N N . PRO A 1 96 ? 13.736 13.493 5.336 1.00 89.69 96 PRO A N 1
ATOM 658 C CA . PRO A 1 96 ? 12.748 14.028 6.280 1.00 89.69 96 PRO A CA 1
ATOM 659 C C . PRO A 1 96 ? 11.969 15.233 5.750 1.00 89.69 96 PRO A C 1
ATOM 661 O O . PRO A 1 96 ? 10.898 15.557 6.253 1.00 89.69 96 PRO A O 1
ATOM 664 N N . TYR A 1 97 ? 12.487 15.907 4.726 1.00 89.19 97 TYR A N 1
ATOM 665 C CA . TYR A 1 97 ? 11.863 17.103 4.157 1.00 89.19 97 TYR A CA 1
ATOM 666 C C . TYR A 1 97 ? 11.179 16.838 2.819 1.00 89.19 97 TYR A C 1
ATOM 668 O O . TYR A 1 97 ? 10.735 17.779 2.163 1.00 89.19 97 TYR A O 1
ATOM 676 N N . GLN A 1 98 ? 11.118 15.577 2.393 1.00 91.88 98 GLN A N 1
ATOM 677 C CA . GLN A 1 98 ? 10.484 15.188 1.146 1.00 91.88 98 GLN A CA 1
ATOM 678 C C . GLN A 1 98 ? 9.388 14.161 1.387 1.00 91.88 98 GLN A C 1
ATOM 680 O O . GLN A 1 98 ? 9.322 13.490 2.418 1.00 91.88 98 GLN A O 1
ATOM 685 N N . ILE A 1 99 ? 8.505 14.077 0.398 1.00 93.19 99 ILE A N 1
ATOM 686 C CA . ILE A 1 99 ? 7.381 13.154 0.406 1.00 93.19 99 ILE A CA 1
ATOM 687 C C . ILE A 1 99 ? 7.695 12.014 -0.552 1.00 93.19 99 ILE A C 1
ATOM 689 O O . ILE A 1 99 ? 8.046 12.246 -1.712 1.00 93.19 99 ILE A O 1
ATOM 693 N N . ASN A 1 100 ? 7.507 10.789 -0.086 1.00 96.31 100 ASN A N 1
ATOM 694 C CA . ASN A 1 100 ? 7.421 9.620 -0.936 1.00 96.31 100 ASN A CA 1
ATOM 695 C C . ASN A 1 100 ? 5.967 9.405 -1.327 1.00 96.31 100 ASN A C 1
ATOM 697 O O . ASN A 1 100 ? 5.086 9.316 -0.477 1.00 96.31 100 ASN A O 1
ATOM 701 N N . ASN A 1 101 ? 5.711 9.302 -2.623 1.00 97.38 101 ASN A N 1
ATOM 702 C CA . ASN A 1 101 ? 4.396 8.968 -3.141 1.00 97.38 101 ASN A CA 1
ATOM 703 C C . ASN A 1 101 ? 4.454 7.569 -3.740 1.00 97.38 101 ASN A C 1
ATOM 705 O O . ASN A 1 101 ? 5.283 7.304 -4.608 1.00 97.38 101 ASN A O 1
ATOM 709 N N . VAL A 1 102 ? 3.560 6.692 -3.301 1.00 98.56 102 VAL A N 1
ATOM 710 C CA . VAL A 1 102 ? 3.331 5.380 -3.899 1.00 98.56 102 VAL A CA 1
ATOM 711 C C . VAL A 1 102 ? 1.881 5.314 -4.345 1.00 98.56 102 VAL A C 1
ATOM 713 O O . VAL A 1 102 ? 0.966 5.566 -3.567 1.00 98.56 102 VAL A O 1
ATOM 716 N N . THR A 1 103 ? 1.649 4.973 -5.604 1.00 98.50 103 THR A N 1
ATOM 717 C CA . THR A 1 103 ? 0.307 4.710 -6.128 1.00 98.50 103 THR A CA 1
ATOM 718 C C . THR A 1 103 ? 0.307 3.380 -6.854 1.00 98.50 103 THR A C 1
ATOM 720 O O . THR A 1 103 ? 1.074 3.191 -7.793 1.00 98.50 103 THR A O 1
ATOM 723 N N . ILE A 1 104 ? -0.567 2.473 -6.428 1.00 98.44 104 ILE A N 1
ATOM 724 C CA . ILE A 1 104 ? -0.845 1.208 -7.105 1.00 98.44 104 ILE A CA 1
ATOM 725 C C . ILE A 1 104 ? -2.327 1.225 -7.440 1.00 98.44 104 ILE A C 1
ATOM 727 O O . ILE A 1 104 ? -3.153 1.164 -6.528 1.00 98.44 104 ILE A O 1
ATOM 731 N N . GLN A 1 105 ? -2.657 1.360 -8.725 1.00 97.56 105 GLN A N 1
ATOM 732 C CA . GLN A 1 105 ? -4.034 1.606 -9.126 1.00 97.56 105 GLN A CA 1
ATOM 733 C C . GLN A 1 105 ? -4.475 0.881 -10.396 1.00 97.56 105 GLN A C 1
ATOM 735 O O . GLN A 1 105 ? -3.831 0.982 -11.438 1.00 97.56 105 GLN A O 1
ATOM 740 N N . GLY A 1 106 ? -5.634 0.221 -10.319 1.00 95.44 106 GLY A N 1
ATOM 741 C CA . GLY A 1 106 ? -6.363 -0.287 -11.481 1.00 95.44 106 GLY A CA 1
ATOM 742 C C . GLY A 1 106 ? -7.525 0.600 -11.937 1.00 95.44 106 GLY A C 1
ATOM 743 O O . GLY A 1 106 ? -8.195 1.259 -11.142 1.00 95.44 106 GLY A O 1
ATOM 744 N N . VAL A 1 107 ? -7.821 0.569 -13.233 1.00 93.56 107 VAL A N 1
ATOM 745 C CA . VAL A 1 107 ? -8.996 1.167 -13.876 1.00 93.56 107 VAL A CA 1
ATOM 746 C C . VAL A 1 107 ? -9.667 0.107 -14.749 1.00 93.56 107 VAL A C 1
ATOM 748 O O . VAL A 1 107 ? -9.007 -0.598 -15.517 1.00 93.56 107 VAL A O 1
ATOM 751 N N . GLY A 1 108 ? -10.992 -0.006 -14.626 1.00 91.56 108 GLY A N 1
ATOM 752 C CA . GLY A 1 108 ? -11.749 -1.133 -15.167 1.00 91.56 108 GLY A CA 1
ATOM 753 C C . GLY A 1 108 ? -11.587 -2.349 -14.259 1.00 91.56 108 GLY A C 1
ATOM 754 O O . GLY A 1 108 ? -12.248 -2.446 -13.231 1.00 91.56 108 GLY A O 1
ATOM 755 N N . SER A 1 109 ? -10.675 -3.249 -14.613 1.00 92.94 109 SER A N 1
ATOM 756 C CA . SER A 1 109 ? -10.321 -4.421 -13.806 1.00 92.94 109 SER A CA 1
ATOM 757 C C . SER A 1 109 ? -9.215 -4.111 -12.799 1.00 92.94 109 SER A C 1
ATOM 759 O O . SER A 1 109 ? -8.370 -3.243 -13.030 1.00 92.94 109 SER A O 1
ATOM 761 N N . ALA A 1 110 ? -9.187 -4.876 -11.706 1.00 95.69 110 ALA A N 1
ATOM 762 C CA . ALA A 1 110 ? -8.178 -4.719 -10.670 1.00 95.69 110 ALA A CA 1
ATOM 763 C C . ALA A 1 110 ? -6.759 -5.050 -11.168 1.00 95.69 110 ALA A C 1
ATOM 765 O O . ALA A 1 110 ? -6.554 -6.024 -11.900 1.00 95.69 110 ALA A O 1
ATOM 766 N N . LEU A 1 111 ? -5.768 -4.271 -10.725 1.00 96.88 111 LEU A N 1
ATOM 767 C CA . LEU A 1 111 ? -4.346 -4.556 -10.946 1.00 96.88 111 LEU A CA 1
ATOM 768 C C . LEU A 1 111 ? -3.915 -5.735 -10.070 1.00 96.88 111 LEU A C 1
ATOM 770 O O . LEU A 1 111 ? -3.970 -5.641 -8.846 1.00 96.88 111 LEU A O 1
ATOM 774 N N . ALA A 1 112 ? -3.476 -6.842 -10.669 1.00 97.62 112 ALA A N 1
ATOM 775 C CA . ALA A 1 112 ? -3.134 -8.047 -9.912 1.00 97.62 112 ALA A CA 1
ATOM 776 C C . ALA A 1 112 ? -1.656 -8.084 -9.487 1.00 97.62 112 ALA A C 1
ATOM 778 O O . ALA A 1 112 ? -0.763 -7.988 -10.332 1.00 97.62 112 ALA A O 1
ATOM 779 N N . VAL A 1 113 ? -1.400 -8.330 -8.199 1.00 98.44 113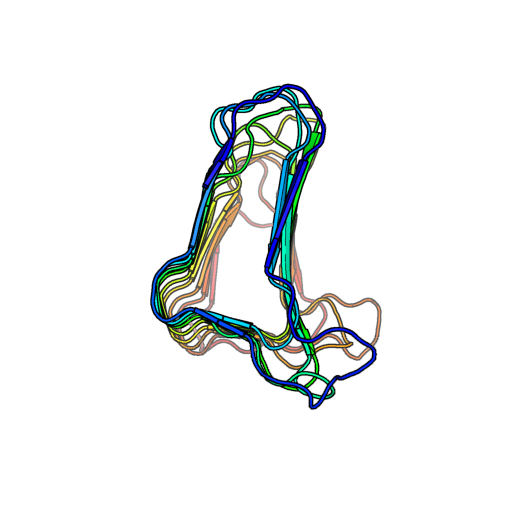 VAL A N 1
ATOM 780 C CA . VAL A 1 113 ? -0.074 -8.675 -7.660 1.00 98.44 113 VAL A CA 1
ATOM 781 C C . VAL A 1 113 ? -0.166 -10.035 -6.978 1.00 98.44 113 VAL A C 1
ATOM 783 O O . VAL A 1 113 ? -0.921 -10.222 -6.022 1.00 98.44 113 VAL A O 1
ATOM 786 N N . THR A 1 114 ? 0.552 -11.017 -7.521 1.00 98.44 114 THR A N 1
ATOM 787 C CA . THR A 1 114 ? 0.390 -12.421 -7.121 1.00 98.44 114 THR A CA 1
ATOM 788 C C . THR A 1 114 ? 1.256 -12.788 -5.919 1.00 98.44 114 THR A C 1
ATOM 790 O O . THR A 1 114 ? 0.783 -13.492 -5.029 1.00 98.44 114 THR A O 1
ATOM 793 N N . GLY A 1 115 ? 2.503 -12.314 -5.873 1.00 98.38 115 GLY A N 1
ATOM 794 C CA . GLY A 1 115 ? 3.390 -12.521 -4.732 1.00 98.38 115 GLY A CA 1
ATOM 795 C C . GLY A 1 115 ? 3.111 -11.567 -3.571 1.00 98.38 115 GLY A C 1
ATOM 796 O O . GLY A 1 115 ? 2.166 -10.779 -3.592 1.00 98.38 115 GLY A O 1
ATOM 797 N N . ALA A 1 116 ? 3.952 -11.653 -2.539 1.00 98.56 116 ALA A N 1
ATOM 798 C CA . ALA A 1 116 ? 3.881 -10.748 -1.397 1.00 98.56 116 ALA A CA 1
ATOM 799 C C . ALA A 1 116 ? 4.241 -9.309 -1.798 1.00 98.56 116 ALA A C 1
ATOM 801 O O . ALA A 1 116 ? 5.093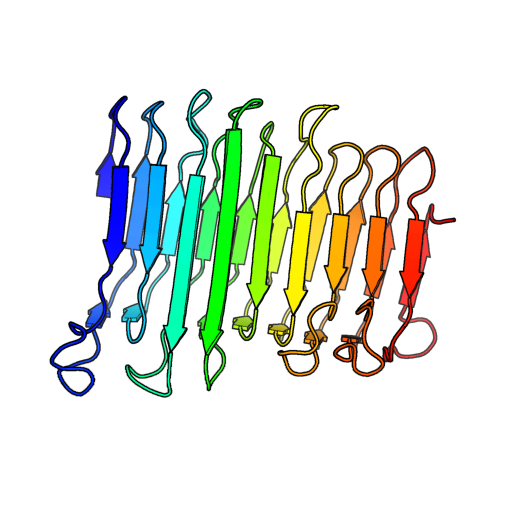 -9.094 -2.662 1.00 98.56 116 ALA A O 1
ATOM 802 N N . VAL A 1 117 ? 3.616 -8.335 -1.144 1.00 98.88 117 VAL A N 1
ATOM 803 C CA . VAL A 1 117 ? 3.906 -6.910 -1.294 1.00 98.88 117 VAL A CA 1
ATOM 804 C C . VAL A 1 117 ? 4.538 -6.393 -0.014 1.00 98.88 117 VAL A C 1
ATOM 806 O O . VAL A 1 117 ? 4.000 -6.603 1.068 1.00 98.88 117 VAL A O 1
ATOM 809 N N . ASN A 1 118 ? 5.662 -5.700 -0.139 1.00 98.75 118 ASN A N 1
ATOM 810 C CA . ASN A 1 118 ? 6.339 -5.038 0.962 1.00 98.75 118 ASN A CA 1
ATOM 811 C C . ASN A 1 118 ? 6.655 -3.596 0.563 1.00 98.75 118 ASN A C 1
ATOM 813 O O . ASN A 1 118 ? 7.426 -3.377 -0.368 1.00 98.75 118 ASN A O 1
ATOM 817 N N . ILE A 1 119 ? 6.063 -2.625 1.252 1.00 98.69 119 ILE A N 1
ATOM 818 C CA . ILE A 1 119 ? 6.331 -1.197 1.064 1.00 98.69 119 ILE A CA 1
ATOM 819 C C . ILE A 1 119 ? 6.919 -0.673 2.367 1.00 98.69 119 ILE A C 1
ATOM 821 O O . ILE A 1 119 ? 6.266 -0.741 3.407 1.00 98.69 119 ILE A O 1
ATOM 825 N N . VAL A 1 120 ? 8.154 -0.191 2.314 1.00 97.94 120 VAL A N 1
ATOM 826 C CA . VAL A 1 120 ? 8.932 0.217 3.484 1.00 97.94 120 VAL A CA 1
ATOM 827 C C . VAL A 1 120 ? 9.396 1.652 3.300 1.00 97.94 120 VAL A C 1
ATOM 829 O O . VAL A 1 120 ? 10.235 1.932 2.449 1.00 97.94 120 VAL A O 1
ATOM 832 N N . GLY A 1 121 ? 8.832 2.542 4.102 1.00 94.69 121 GLY A N 1
ATOM 833 C CA . GLY A 1 121 ? 9.319 3.883 4.371 1.00 94.69 121 GLY A CA 1
ATOM 834 C C . GLY A 1 121 ? 10.309 3.923 5.532 1.00 94.69 121 GLY A C 1
ATOM 835 O O . GLY A 1 121 ? 10.772 2.891 6.030 1.00 94.69 121 GLY A O 1
ATOM 836 N N . ALA A 1 122 ? 10.660 5.135 5.950 1.00 90.56 122 ALA A N 1
ATOM 837 C CA . ALA A 1 122 ? 11.681 5.380 6.963 1.00 90.56 122 ALA A CA 1
ATOM 838 C C . ALA A 1 122 ? 11.434 6.720 7.678 1.00 90.56 122 ALA A C 1
ATOM 840 O O . ALA A 1 122 ? 10.382 6.920 8.273 1.00 90.56 122 ALA A O 1
ATOM 841 N N . ALA A 1 123 ? 12.412 7.627 7.675 1.00 89.94 123 ALA A N 1
ATOM 842 C CA . ALA A 1 123 ? 12.316 8.945 8.300 1.00 89.94 123 ALA A CA 1
ATOM 843 C C . ALA A 1 123 ? 11.843 10.022 7.307 1.00 89.94 123 ALA A C 1
ATOM 845 O O . ALA A 1 123 ? 12.383 11.123 7.294 1.00 89.94 123 ALA A O 1
ATOM 846 N N . ALA A 1 124 ? 10.882 9.693 6.444 1.00 92.06 124 ALA A N 1
ATOM 847 C CA . ALA A 1 124 ? 10.302 10.587 5.443 1.00 92.06 124 ALA A CA 1
ATOM 848 C C . ALA A 1 124 ? 8.785 10.683 5.641 1.00 92.06 124 ALA A C 1
ATOM 850 O O . ALA A 1 124 ? 8.226 9.986 6.478 1.00 92.06 124 ALA A O 1
ATOM 851 N N . THR A 1 125 ? 8.122 11.567 4.894 1.00 94.69 125 THR A N 1
ATOM 852 C CA . THR A 1 125 ? 6.654 11.540 4.819 1.00 94.69 125 THR A CA 1
ATOM 853 C C . THR A 1 125 ? 6.232 10.567 3.733 1.00 94.69 125 THR A C 1
ATOM 855 O O . THR A 1 125 ? 6.598 10.770 2.575 1.00 94.69 125 THR A O 1
ATOM 858 N N . ASP A 1 126 ? 5.408 9.579 4.053 1.00 97.19 126 ASP A N 1
ATOM 859 C CA . ASP A 1 126 ? 4.921 8.617 3.069 1.00 97.19 126 ASP A CA 1
ATOM 860 C C . ASP A 1 126 ? 3.442 8.833 2.740 1.00 97.19 126 ASP A C 1
ATOM 862 O O . ASP A 1 126 ? 2.584 8.948 3.613 1.00 97.19 126 ASP A O 1
ATOM 866 N N . ARG A 1 127 ? 3.124 8.856 1.446 1.00 97.75 127 ARG A N 1
ATOM 867 C CA . ARG A 1 127 ? 1.757 8.860 0.920 1.00 97.75 127 ARG A CA 1
ATOM 868 C C . ARG A 1 127 ? 1.560 7.655 0.024 1.00 97.75 127 ARG A C 1
ATOM 870 O O . ARG A 1 127 ? 2.091 7.604 -1.083 1.00 97.75 127 ARG A O 1
ATOM 877 N N . ILE A 1 128 ? 0.795 6.682 0.501 1.00 98.62 128 ILE A N 1
ATOM 878 C CA . ILE A 1 128 ? 0.614 5.390 -0.159 1.00 98.62 128 ILE A CA 1
ATOM 879 C C . ILE A 1 128 ? -0.862 5.217 -0.502 1.00 98.62 128 ILE A C 1
ATOM 881 O O . ILE A 1 128 ? -1.716 5.225 0.377 1.00 98.62 128 ILE A O 1
ATOM 885 N N . SER A 1 129 ? -1.164 5.034 -1.784 1.00 98.50 129 SER A N 1
ATOM 886 C CA . SER A 1 129 ? -2.513 4.781 -2.289 1.00 98.50 129 SER A CA 1
ATOM 887 C C . SER A 1 129 ? -2.580 3.412 -2.961 1.00 98.50 129 SER A C 1
ATOM 889 O O . SER A 1 129 ? -1.851 3.149 -3.923 1.00 98.50 129 SER A O 1
ATOM 891 N N . LEU A 1 130 ? -3.452 2.543 -2.448 1.00 98.62 130 LEU A N 1
ATOM 892 C CA . LEU A 1 130 ? -3.743 1.211 -2.978 1.00 98.62 130 LEU A CA 1
ATOM 893 C C . LEU A 1 130 ? -5.203 1.181 -3.446 1.00 98.62 130 LEU A C 1
ATOM 895 O O . LEU A 1 130 ? -6.125 1.044 -2.639 1.00 98.62 130 LEU A O 1
ATOM 899 N N . ALA A 1 131 ? -5.423 1.324 -4.749 1.00 97.94 131 ALA A N 1
ATOM 900 C CA . ALA A 1 131 ? -6.752 1.558 -5.299 1.00 97.94 131 ALA A CA 1
ATOM 901 C C . ALA A 1 131 ? -7.119 0.548 -6.393 1.00 97.94 131 ALA A C 1
ATOM 903 O O . ALA A 1 131 ? -6.378 0.384 -7.354 1.00 97.94 131 ALA A O 1
ATOM 904 N N . ASN A 1 132 ? -8.273 -0.117 -6.301 1.00 97.88 132 ASN A N 1
ATOM 905 C CA . ASN A 1 132 ? -8.712 -1.103 -7.300 1.00 97.88 132 ASN A CA 1
ATOM 906 C C . ASN A 1 132 ? -7.585 -2.082 -7.705 1.00 97.88 132 ASN A C 1
ATOM 908 O O . ASN A 1 132 ? -7.236 -2.240 -8.878 1.00 97.88 132 ASN A O 1
ATOM 912 N N . ALA A 1 133 ? -6.947 -2.684 -6.704 1.00 98.25 133 ALA A N 1
ATOM 913 C CA . ALA A 1 133 ? -5.882 -3.663 -6.875 1.00 98.25 133 ALA A CA 1
ATOM 914 C C . ALA A 1 133 ? -6.277 -4.997 -6.231 1.00 98.25 133 ALA A C 1
ATOM 916 O O . ALA A 1 133 ? -7.060 -5.045 -5.282 1.00 98.25 133 ALA A O 1
ATOM 917 N N . TRP A 1 134 ? -5.743 -6.095 -6.758 1.00 98.56 134 TRP A N 1
ATOM 918 C CA . TRP A 1 134 ? -5.953 -7.441 -6.242 1.00 98.56 134 TRP A CA 1
ATOM 919 C C . TRP A 1 134 ? -4.626 -8.037 -5.777 1.00 98.56 134 TRP A C 1
ATOM 921 O O . TRP A 1 134 ? -3.813 -8.507 -6.577 1.00 98.56 134 TRP A O 1
ATOM 931 N N . PHE A 1 135 ? -4.429 -8.025 -4.463 1.00 98.75 135 PHE A N 1
ATOM 932 C CA . PHE A 1 135 ? -3.261 -8.574 -3.791 1.00 98.75 135 PHE A CA 1
ATOM 933 C C . PHE A 1 135 ? -3.549 -10.008 -3.358 1.00 98.75 135 PHE A C 1
ATOM 935 O O . PHE A 1 135 ? -4.367 -10.253 -2.468 1.00 98.75 135 PHE A O 1
ATOM 942 N N . LYS A 1 136 ? -2.897 -10.969 -4.014 1.00 98.56 136 LYS A N 1
ATOM 943 C CA . LYS A 1 136 ? -3.090 -12.394 -3.716 1.00 98.56 136 LYS A CA 1
ATOM 944 C C . LYS A 1 136 ? -2.166 -12.869 -2.598 1.00 98.56 136 LYS A C 1
ATOM 946 O O . LYS A 1 136 ? -2.578 -13.668 -1.759 1.00 98.56 136 LYS A O 1
ATOM 951 N N . GLY A 1 137 ? -0.931 -12.367 -2.581 1.00 98.50 137 GLY A N 1
ATOM 952 C CA . GLY A 1 137 ? 0.037 -12.588 -1.511 1.00 98.50 137 GLY A CA 1
ATOM 953 C C . GLY A 1 137 ? -0.154 -11.639 -0.328 1.00 98.50 137 GLY A C 1
ATOM 954 O O . GLY A 1 137 ? -0.983 -10.729 -0.364 1.00 98.50 137 GLY A O 1
ATOM 955 N N . ALA A 1 138 ? 0.605 -11.878 0.745 1.00 98.62 138 ALA A N 1
ATOM 956 C CA . ALA A 1 138 ? 0.575 -11.031 1.936 1.00 98.62 138 ALA A CA 1
ATOM 957 C C . ALA A 1 138 ? 1.019 -9.598 1.609 1.00 98.62 138 ALA A C 1
ATOM 959 O O . ALA A 1 138 ? 1.922 -9.411 0.796 1.00 98.62 138 ALA A O 1
ATOM 960 N N . VAL A 1 139 ? 0.412 -8.605 2.256 1.00 98.88 139 VAL A N 1
ATOM 961 C CA . VAL A 1 139 ? 0.748 -7.188 2.069 1.00 98.88 139 VAL A CA 1
ATOM 962 C C . VAL A 1 139 ? 1.263 -6.611 3.377 1.00 98.88 139 VAL A C 1
ATOM 964 O O . VAL A 1 139 ? 0.557 -6.623 4.378 1.00 98.88 139 VAL A O 1
ATOM 967 N N . THR A 1 140 ? 2.469 -6.062 3.355 1.00 98.81 140 THR A N 1
ATOM 968 C CA . THR A 1 140 ? 3.053 -5.321 4.469 1.00 98.81 140 THR A CA 1
ATOM 969 C C . THR A 1 140 ? 3.352 -3.904 4.012 1.00 98.81 140 THR A C 1
ATOM 971 O O . THR A 1 140 ? 4.072 -3.698 3.035 1.00 98.81 140 THR A O 1
ATOM 974 N N . VAL A 1 141 ? 2.812 -2.925 4.727 1.00 98.69 141 VAL A N 1
ATOM 975 C CA . VAL A 1 141 ? 3.141 -1.512 4.549 1.00 98.69 141 VAL A CA 1
ATOM 976 C C . VAL A 1 141 ? 3.664 -0.981 5.873 1.00 98.69 141 VAL A C 1
ATOM 978 O O . VAL A 1 141 ? 2.960 -1.008 6.877 1.00 98.69 141 VAL A O 1
ATOM 981 N N . ASN A 1 142 ? 4.904 -0.513 5.885 1.00 98.19 142 ASN A N 1
ATOM 982 C CA . ASN A 1 142 ? 5.528 0.105 7.043 1.00 98.19 142 ASN A CA 1
ATOM 983 C C . ASN A 1 142 ? 6.056 1.477 6.635 1.00 98.19 142 ASN A C 1
ATOM 985 O O . ASN A 1 142 ? 7.028 1.527 5.896 1.00 98.19 142 ASN A O 1
ATOM 989 N N . THR A 1 143 ? 5.449 2.567 7.096 1.00 96.50 143 THR A N 1
ATOM 990 C CA . THR A 1 143 ? 5.922 3.932 6.775 1.00 96.50 143 THR A CA 1
ATOM 991 C C . THR A 1 143 ? 7.062 4.387 7.687 1.00 96.50 143 THR A C 1
ATOM 993 O O . THR A 1 143 ? 7.683 5.417 7.476 1.00 96.50 143 THR A O 1
ATOM 996 N N . GLY A 1 144 ? 7.400 3.597 8.709 1.00 92.81 144 GLY A N 1
ATOM 997 C CA . GLY A 1 144 ? 8.412 3.988 9.678 1.00 92.81 144 GLY A CA 1
ATOM 998 C C . GLY A 1 144 ? 7.937 5.166 10.524 1.00 92.81 144 GLY A C 1
ATOM 999 O O . GLY A 1 144 ? 6.826 5.133 11.067 1.00 92.81 144 GLY A O 1
ATOM 1000 N N . SER A 1 145 ? 8.814 6.148 10.725 1.00 90.88 145 SER A N 1
ATOM 1001 C CA . SER A 1 145 ? 8.594 7.273 11.634 1.00 90.88 145 SER A CA 1
ATOM 1002 C C . SER A 1 145 ? 8.816 8.585 10.901 1.00 90.88 145 SER A C 1
ATOM 1004 O O . SER A 1 145 ? 9.929 9.120 10.906 1.00 90.88 145 SER A O 1
ATOM 1006 N N . SER A 1 146 ? 7.743 9.135 10.337 1.00 88.75 146 SER A N 1
ATOM 1007 C CA . SER A 1 146 ? 7.767 10.478 9.771 1.00 88.75 146 SER A CA 1
ATOM 1008 C C . SER A 1 146 ? 8.189 11.547 10.797 1.00 88.75 146 SER A C 1
ATOM 1010 O O . SER A 1 146 ? 8.022 11.374 12.014 1.00 88.75 146 SER A O 1
ATOM 1012 N N . PRO A 1 147 ? 8.746 12.682 10.339 1.00 86.88 147 PRO A N 1
ATOM 1013 C CA . PRO A 1 147 ? 9.021 13.833 11.197 1.00 86.88 147 PRO A CA 1
ATOM 1014 C C . PRO A 1 147 ? 7.749 14.453 11.792 1.00 86.88 147 PRO A C 1
ATOM 1016 O O . PRO A 1 147 ? 6.667 14.372 11.222 1.00 86.88 147 PRO A O 1
ATOM 1019 N N . SER A 1 148 ? 7.885 15.172 12.910 1.00 80.19 148 SER A N 1
ATOM 1020 C CA . SER A 1 148 ? 6.751 15.682 13.703 1.00 80.19 148 SER A CA 1
ATOM 1021 C C . SER A 1 148 ? 5.780 16.625 12.987 1.00 80.19 148 SER A C 1
ATOM 1023 O O . SER A 1 148 ? 4.646 16.780 13.435 1.00 80.19 148 SER A O 1
ATOM 1025 N N . MET A 1 149 ? 6.217 17.255 11.897 1.00 74.62 149 MET A N 1
ATOM 1026 C CA . MET A 1 149 ? 5.431 18.220 11.122 1.00 74.62 149 MET A CA 1
ATOM 1027 C C . MET A 1 149 ? 4.731 17.598 9.907 1.00 74.62 149 MET A C 1
ATOM 1029 O O . MET A 1 149 ? 4.075 18.321 9.158 1.00 74.62 149 MET A O 1
ATOM 1033 N N . ALA A 1 150 ? 4.877 16.291 9.678 1.00 85.00 150 ALA A N 1
ATOM 1034 C CA . ALA A 1 150 ? 4.315 15.633 8.511 1.00 85.00 150 ALA A CA 1
ATOM 1035 C C . ALA A 1 150 ? 3.719 14.266 8.857 1.00 85.00 150 ALA A C 1
ATOM 1037 O O . ALA A 1 150 ? 4.341 13.437 9.517 1.00 85.00 150 ALA A O 1
ATOM 1038 N N . ALA A 1 151 ? 2.491 14.046 8.397 1.00 91.44 151 ALA A N 1
ATOM 1039 C CA . ALA A 1 151 ? 1.752 12.819 8.633 1.00 91.44 151 ALA A CA 1
ATOM 1040 C C . ALA A 1 151 ? 1.963 11.832 7.485 1.00 91.44 151 ALA A C 1
ATOM 1042 O O . ALA A 1 151 ? 1.755 12.182 6.317 1.00 91.44 151 ALA A O 1
ATOM 1043 N N . ASP A 1 152 ? 2.295 10.594 7.834 1.00 96.75 152 ASP A N 1
ATOM 1044 C CA . ASP A 1 152 ? 2.156 9.473 6.913 1.00 96.75 152 ASP A CA 1
ATOM 1045 C C . ASP A 1 152 ? 0.679 9.234 6.607 1.00 96.75 152 ASP A C 1
ATOM 1047 O O . ASP A 1 152 ? -0.169 9.279 7.501 1.00 96.75 152 ASP A O 1
ATOM 1051 N N . VAL A 1 153 ? 0.367 8.948 5.347 1.00 97.50 153 VAL A N 1
ATOM 1052 C CA . VAL A 1 153 ? -0.998 8.689 4.889 1.00 97.50 153 VAL A CA 1
ATOM 1053 C C . VAL A 1 153 ? -1.024 7.422 4.051 1.00 97.50 153 VAL A C 1
ATOM 1055 O O . VAL A 1 153 ? -0.353 7.328 3.024 1.00 97.50 153 VAL A O 1
ATOM 1058 N N . ILE A 1 154 ? -1.851 6.463 4.456 1.00 98.50 154 ILE A N 1
ATOM 1059 C CA . ILE A 1 154 ? -2.167 5.274 3.668 1.00 98.50 154 ILE A CA 1
ATOM 1060 C C . ILE A 1 154 ? -3.654 5.294 3.336 1.00 98.50 154 ILE A C 1
ATOM 1062 O O . ILE A 1 154 ? -4.488 5.350 4.237 1.00 98.50 154 ILE A O 1
ATOM 1066 N N . THR A 1 155 ? -3.982 5.176 2.054 1.00 98.12 155 THR A N 1
ATOM 1067 C CA . THR A 1 155 ? -5.354 5.080 1.555 1.00 98.12 155 THR A CA 1
ATOM 1068 C C . THR A 1 155 ? -5.553 3.763 0.809 1.00 98.12 155 THR A C 1
ATOM 1070 O O . THR A 1 155 ? -4.746 3.404 -0.050 1.00 98.12 155 THR A O 1
ATOM 1073 N N . ILE A 1 156 ? -6.627 3.037 1.129 1.00 98.38 156 ILE A N 1
ATOM 1074 C CA . ILE A 1 156 ? -6.981 1.754 0.513 1.00 98.38 156 ILE A CA 1
ATOM 1075 C C . ILE A 1 156 ? -8.448 1.770 0.073 1.00 98.38 156 ILE A C 1
ATOM 1077 O O . ILE A 1 156 ? -9.352 1.709 0.908 1.00 98.38 156 ILE A O 1
ATOM 1081 N N . ASP A 1 157 ? -8.690 1.767 -1.238 1.00 96.81 157 ASP A N 1
ATOM 1082 C CA . ASP A 1 157 ? -10.035 1.890 -1.813 1.00 96.81 157 ASP A CA 1
ATOM 1083 C C . ASP A 1 157 ? -10.292 0.850 -2.917 1.00 96.81 157 ASP A C 1
ATOM 1085 O O . ASP A 1 157 ? -9.469 0.650 -3.808 1.00 96.81 157 ASP A O 1
ATOM 1089 N N . GLY A 1 158 ? -11.433 0.156 -2.876 1.00 96.56 158 GLY A N 1
ATOM 1090 C CA . GLY A 1 158 ? -11.844 -0.822 -3.895 1.00 96.56 158 GLY A CA 1
ATOM 1091 C C . GLY A 1 158 ? -10.882 -1.978 -4.139 1.00 96.56 158 GLY A C 1
ATOM 1092 O O . GLY A 1 158 ? -10.935 -2.601 -5.195 1.00 96.56 158 GLY A O 1
ATOM 1093 N N . SER A 1 159 ? -9.971 -2.240 -3.204 1.00 98.38 159 SER A N 1
ATOM 1094 C CA . SER A 1 159 ? -8.949 -3.274 -3.348 1.00 98.38 159 SER A CA 1
ATOM 1095 C C . SER A 1 159 ? -9.373 -4.583 -2.685 1.00 98.38 159 SER A C 1
ATOM 1097 O O . SER A 1 159 ? -10.151 -4.600 -1.731 1.00 98.38 159 SER A O 1
ATOM 1099 N N . ARG A 1 160 ? -8.830 -5.698 -3.173 1.00 98.38 160 ARG A N 1
ATOM 1100 C CA . ARG A 1 160 ? -9.045 -7.041 -2.632 1.00 98.38 160 ARG A CA 1
ATOM 1101 C C . ARG A 1 160 ? -7.729 -7.633 -2.138 1.00 98.38 160 ARG A C 1
ATOM 1103 O O . ARG A 1 160 ? -6.758 -7.678 -2.889 1.00 98.38 160 ARG A O 1
ATOM 1110 N N . PHE A 1 161 ? -7.736 -8.146 -0.914 1.00 98.69 161 PHE A N 1
ATOM 1111 C CA . PHE A 1 161 ? -6.595 -8.773 -0.252 1.00 98.69 161 PHE A CA 1
ATOM 1112 C C . PHE A 1 161 ? -6.950 -10.217 0.105 1.00 98.69 161 PHE A C 1
ATOM 1114 O O . PHE A 1 161 ? -7.774 -10.440 0.994 1.00 98.69 161 PHE A O 1
ATOM 1121 N N . ASP A 1 162 ? -6.341 -11.185 -0.587 1.00 98.56 162 ASP A N 1
ATOM 1122 C CA . ASP A 1 162 ? -6.623 -12.611 -0.356 1.00 98.56 162 ASP A CA 1
ATOM 1123 C C . ASP A 1 162 ? -5.821 -13.207 0.819 1.00 98.56 162 ASP A C 1
ATOM 1125 O O . ASP A 1 162 ? -6.175 -14.244 1.383 1.00 98.56 162 ASP A O 1
ATOM 1129 N N . SER A 1 163 ? -4.734 -12.535 1.201 1.00 98.50 163 SER A N 1
ATOM 1130 C CA . SER A 1 163 ? -3.798 -12.946 2.249 1.00 98.50 163 SER A CA 1
ATOM 1131 C C . SER A 1 163 ? -3.695 -11.896 3.358 1.00 98.50 163 SER A C 1
ATOM 1133 O O . SER A 1 163 ? -4.318 -10.834 3.303 1.00 98.50 163 SER A O 1
ATOM 1135 N N . ALA A 1 164 ? -2.932 -12.217 4.408 1.00 98.38 164 ALA A N 1
ATOM 1136 C CA . ALA A 1 164 ? -2.758 -11.330 5.553 1.00 98.38 164 ALA A CA 1
ATOM 1137 C C . ALA A 1 164 ? -2.217 -9.956 5.126 1.00 98.38 164 ALA A C 1
ATOM 1139 O O . ALA A 1 164 ? -1.312 -9.865 4.295 1.00 98.38 164 ALA A O 1
ATOM 1140 N N . THR A 1 165 ? -2.773 -8.901 5.713 1.00 98.75 165 THR A N 1
ATOM 1141 C CA . THR A 1 165 ? -2.377 -7.514 5.471 1.00 98.75 165 THR A CA 1
ATOM 1142 C C . THR A 1 165 ? -1.964 -6.864 6.783 1.00 98.75 165 THR A C 1
ATOM 1144 O O . THR A 1 165 ? -2.715 -6.906 7.757 1.00 98.75 165 THR A O 1
ATOM 1147 N N . ALA A 1 166 ? -0.779 -6.263 6.809 1.00 98.69 166 ALA A N 1
ATOM 1148 C CA . ALA A 1 166 ? -0.224 -5.566 7.957 1.00 98.69 166 ALA A CA 1
ATOM 1149 C C . ALA A 1 166 ? 0.158 -4.132 7.576 1.00 98.69 166 ALA A C 1
ATOM 1151 O O . ALA A 1 166 ? 0.869 -3.904 6.598 1.00 98.69 166 ALA A O 1
ATOM 1152 N N . VAL A 1 167 ? -0.298 -3.172 8.374 1.00 98.62 167 VAL A N 1
ATOM 1153 C CA . VAL A 1 167 ? 0.039 -1.756 8.260 1.00 98.62 167 VAL A CA 1
ATOM 1154 C C . VAL A 1 167 ? 0.681 -1.301 9.564 1.00 98.62 167 VAL A C 1
ATOM 1156 O O . VAL A 1 167 ? 0.084 -1.446 10.629 1.00 98.62 167 VAL A O 1
ATOM 1159 N N . THR A 1 168 ? 1.870 -0.714 9.484 1.00 98.19 168 THR A N 1
ATOM 1160 C CA . THR A 1 168 ? 2.568 -0.127 10.630 1.00 98.19 168 THR A CA 1
ATOM 1161 C C . THR A 1 168 ? 2.945 1.311 10.312 1.00 98.19 168 THR A C 1
ATOM 1163 O O . THR A 1 168 ? 3.580 1.584 9.297 1.00 98.19 168 THR A O 1
ATOM 1166 N N . MET A 1 169 ? 2.557 2.228 11.192 1.00 97.50 169 MET A N 1
ATOM 1167 C CA . MET A 1 169 ? 2.844 3.655 11.088 1.00 97.50 169 MET A CA 1
ATOM 1168 C C . MET A 1 169 ? 3.251 4.145 12.478 1.00 97.50 169 MET A C 1
ATOM 1170 O O . MET A 1 169 ? 2.454 4.107 13.420 1.00 97.50 169 MET A O 1
ATOM 1174 N N . THR A 1 170 ? 4.510 4.543 12.648 1.00 95.19 170 THR A N 1
ATOM 1175 C CA . THR A 1 170 ? 5.041 4.950 13.963 1.00 95.19 170 THR A CA 1
ATOM 1176 C C . THR A 1 170 ? 5.239 6.458 14.099 1.00 95.19 170 THR A C 1
ATOM 1178 O O . THR A 1 170 ? 5.405 6.940 15.219 1.00 95.19 170 THR A O 1
ATOM 1181 N N . GLY A 1 171 ? 5.155 7.201 12.990 1.00 93.31 171 GLY A N 1
ATOM 1182 C CA . GLY A 1 171 ? 5.185 8.661 12.977 1.00 93.31 171 GLY A CA 1
ATOM 1183 C C . GLY A 1 171 ? 3.953 9.289 13.648 1.00 93.31 171 GLY A C 1
ATOM 1184 O O . GLY A 1 171 ? 2.892 8.657 13.736 1.00 93.31 171 GLY A O 1
ATOM 1185 N N . PRO A 1 172 ? 4.066 10.524 14.162 1.00 93.25 172 PRO A N 1
ATOM 1186 C CA . PRO A 1 172 ? 2.936 11.238 14.742 1.00 93.25 172 PRO A CA 1
ATOM 1187 C C . PRO A 1 172 ? 1.905 11.612 13.669 1.00 93.25 172 PRO A C 1
ATOM 1189 O O . PRO A 1 172 ? 2.241 11.816 12.505 1.00 93.25 172 PRO A O 1
ATOM 1192 N N . TYR A 1 173 ? 0.640 11.721 14.075 1.00 93.94 173 TYR A N 1
ATOM 1193 C CA . TYR A 1 173 ? -0.491 12.099 13.218 1.00 93.94 173 TYR A CA 1
ATOM 1194 C C . TYR A 1 173 ? -0.721 11.185 12.003 1.00 93.94 173 TYR A C 1
ATOM 1196 O O . TYR A 1 173 ? -1.420 11.574 11.071 1.00 93.94 173 TYR A O 1
ATOM 1204 N N . ALA A 1 174 ? -0.159 9.971 12.016 1.00 96.06 174 ALA A N 1
ATOM 1205 C CA . ALA A 1 174 ? -0.340 8.971 10.971 1.00 96.06 174 ALA A CA 1
ATOM 1206 C C . ALA A 1 174 ? -1.825 8.736 10.657 1.00 96.06 174 ALA A C 1
ATOM 1208 O O . ALA A 1 174 ? -2.641 8.604 11.571 1.00 96.06 174 ALA A O 1
ATOM 1209 N N . GLN A 1 175 ? -2.164 8.634 9.373 1.00 97.31 175 GLN A N 1
ATOM 1210 C CA . GLN A 1 175 ? -3.529 8.444 8.906 1.00 97.31 175 GLN A CA 1
ATOM 1211 C C . GLN A 1 175 ? -3.667 7.181 8.054 1.00 97.31 175 GLN A C 1
ATOM 1213 O O . GLN A 1 175 ? -3.017 7.028 7.023 1.00 97.31 175 GLN A O 1
ATOM 1218 N N . LEU A 1 176 ? -4.602 6.319 8.439 1.00 98.38 176 LEU A N 1
ATOM 1219 C CA . LEU A 1 176 ? -5.043 5.179 7.644 1.00 98.38 176 LEU A CA 1
ATOM 1220 C C . LEU A 1 176 ? -6.492 5.393 7.204 1.00 98.38 176 LEU A C 1
ATOM 1222 O O . LEU A 1 176 ? -7.387 5.507 8.038 1.00 98.38 176 LEU A O 1
ATOM 1226 N N . ALA A 1 177 ? -6.729 5.409 5.899 1.00 97.44 177 ALA A N 1
ATOM 1227 C CA . ALA A 1 177 ? -8.036 5.586 5.288 1.00 97.44 177 ALA A CA 1
ATOM 1228 C C . ALA A 1 177 ? -8.437 4.336 4.493 1.00 97.44 177 ALA A C 1
ATOM 1230 O O . ALA A 1 177 ? -7.734 3.918 3.577 1.00 97.44 177 ALA A O 1
ATOM 1231 N N . LEU A 1 178 ? -9.573 3.734 4.843 1.00 97.56 178 LEU A N 1
ATOM 1232 C CA . LEU A 1 178 ? -10.113 2.533 4.206 1.00 97.56 178 LEU A CA 1
ATOM 1233 C C . LEU A 1 178 ? -11.492 2.843 3.616 1.00 97.56 178 LEU A C 1
ATOM 1235 O O . LEU A 1 178 ? -12.392 3.240 4.356 1.00 97.56 178 LEU A O 1
ATOM 1239 N N . GLY A 1 179 ? -11.684 2.643 2.311 1.00 94.69 179 GLY A N 1
ATOM 1240 C CA . GLY A 1 179 ? -12.984 2.829 1.649 1.00 94.69 179 GLY A CA 1
ATOM 1241 C C . GLY A 1 179 ? -13.508 4.270 1.711 1.00 94.69 179 GLY A C 1
ATOM 1242 O O . GLY A 1 179 ? -14.710 4.507 1.816 1.00 94.69 179 GLY A O 1
ATOM 1243 N N . THR A 1 180 ? -12.609 5.251 1.701 1.00 92.62 180 THR A N 1
ATOM 1244 C CA . THR A 1 180 ? -12.949 6.680 1.822 1.00 92.62 180 THR A CA 1
ATOM 1245 C C . THR A 1 180 ? -13.282 7.337 0.487 1.00 92.62 180 THR A C 1
ATOM 1247 O O . THR A 1 180 ? -13.873 8.415 0.465 1.00 92.62 180 THR A O 1
ATOM 1250 N N . ASN A 1 181 ? -12.957 6.690 -0.634 1.00 91.12 181 ASN A N 1
ATOM 1251 C CA . ASN A 1 181 ? -13.266 7.205 -1.961 1.00 91.12 181 ASN A CA 1
ATOM 1252 C C . ASN A 1 181 ? -14.443 6.452 -2.603 1.00 91.12 181 ASN A C 1
ATOM 1254 O O . ASN A 1 181 ? -14.325 5.301 -3.020 1.00 91.12 181 ASN A O 1
ATOM 1258 N N . ALA A 1 182 ? -15.574 7.151 -2.728 1.00 88.31 182 ALA A N 1
ATOM 1259 C CA . ALA A 1 182 ? -16.825 6.641 -3.293 1.00 88.31 182 ALA A CA 1
ATOM 1260 C C . ALA A 1 182 ? -16.761 6.285 -4.792 1.00 88.31 182 ALA A C 1
ATOM 1262 O O . ALA A 1 182 ? -17.681 5.656 -5.308 1.00 88.31 182 ALA A O 1
ATOM 1263 N N . ALA A 1 183 ? -15.705 6.692 -5.506 1.00 89.69 183 ALA A N 1
ATOM 1264 C CA . ALA A 1 183 ? -15.508 6.316 -6.906 1.00 89.69 183 ALA A CA 1
ATOM 1265 C C . ALA A 1 183 ? -15.101 4.842 -7.077 1.00 89.69 183 ALA A C 1
ATOM 1267 O O . ALA A 1 183 ? -15.137 4.321 -8.192 1.00 89.69 183 ALA A O 1
ATOM 1268 N N . PHE A 1 184 ? -14.701 4.175 -5.993 1.00 91.69 184 PHE A N 1
ATOM 1269 C CA . PHE A 1 184 ? -14.289 2.780 -6.007 1.00 91.69 184 PHE A CA 1
ATOM 1270 C C . PHE A 1 184 ? -15.360 1.856 -5.422 1.00 91.69 184 PHE A C 1
ATOM 1272 O O . PHE A 1 184 ? -16.220 2.261 -4.642 1.00 91.69 184 PHE A O 1
ATOM 1279 N N . ALA A 1 185 ? -15.286 0.582 -5.810 1.00 93.06 185 ALA A N 1
ATOM 1280 C CA . ALA A 1 185 ? -16.082 -0.480 -5.208 1.00 93.06 185 ALA A CA 1
ATOM 1281 C C . ALA A 1 185 ? -15.664 -0.734 -3.744 1.00 93.06 185 ALA A C 1
ATOM 1283 O O . ALA A 1 185 ? -14.781 -0.072 -3.199 1.00 93.06 185 ALA A O 1
ATOM 1284 N N . ALA A 1 186 ? -16.292 -1.719 -3.105 1.00 95.31 186 ALA A N 1
ATOM 1285 C CA . ALA A 1 186 ? -15.941 -2.120 -1.749 1.00 95.31 186 ALA A CA 1
ATOM 1286 C C . ALA A 1 186 ? -14.498 -2.655 -1.643 1.00 95.31 186 ALA A C 1
ATOM 1288 O O . ALA A 1 186 ? -13.985 -3.302 -2.560 1.00 95.31 186 ALA A O 1
ATOM 1289 N N . THR A 1 187 ? -13.863 -2.410 -0.497 1.00 97.62 187 THR A N 1
ATOM 1290 C CA . THR A 1 187 ? -12.556 -2.973 -0.135 1.00 97.62 187 THR A CA 1
ATOM 1291 C C . THR A 1 187 ? -12.762 -4.271 0.644 1.00 97.62 187 THR A C 1
ATOM 1293 O O . THR A 1 187 ? -13.503 -4.291 1.626 1.00 97.62 187 THR A O 1
ATOM 1296 N N . TYR A 1 188 ? -12.076 -5.346 0.253 1.00 98.12 188 TYR A N 1
ATOM 1297 C CA . TYR A 1 188 ? -12.228 -6.674 0.854 1.00 98.12 188 TYR A CA 1
ATOM 1298 C C . TYR A 1 188 ? -10.916 -7.196 1.437 1.00 98.12 188 TYR A C 1
ATOM 1300 O O . TYR A 1 188 ? -9.935 -7.366 0.714 1.00 98.12 188 TYR A O 1
ATOM 1308 N N . PHE A 1 189 ? -10.942 -7.563 2.714 1.00 98.38 189 PHE A N 1
ATOM 1309 C CA . PHE A 1 189 ? -9.890 -8.327 3.380 1.00 98.38 189 PHE A CA 1
ATOM 1310 C C . PHE A 1 189 ? -10.412 -9.734 3.664 1.00 98.38 189 PHE A C 1
ATOM 1312 O O . PHE A 1 189 ? -11.252 -9.929 4.547 1.00 98.38 189 PHE A O 1
ATOM 1319 N N . THR A 1 190 ? -9.957 -10.729 2.897 1.00 97.38 190 THR A N 1
ATOM 1320 C CA . THR A 1 190 ? -10.414 -12.118 3.080 1.00 97.38 190 THR A CA 1
ATOM 1321 C C . THR A 1 190 ? -9.642 -12.859 4.172 1.00 97.38 190 THR A C 1
ATOM 1323 O O . THR A 1 190 ? -10.089 -13.899 4.648 1.00 97.38 190 THR A O 1
ATOM 1326 N N . SER A 1 191 ? -8.489 -12.324 4.575 1.00 97.00 191 SER A N 1
ATOM 1327 C CA . SER A 1 191 ? -7.642 -12.827 5.658 1.00 97.00 191 SER A CA 1
ATOM 1328 C C . SER A 1 191 ? -7.433 -11.744 6.724 1.00 97.00 191 SER A C 1
ATOM 1330 O O . SER A 1 191 ? -8.118 -10.722 6.722 1.00 97.00 191 SER A O 1
ATOM 1332 N N . THR A 1 192 ? -6.539 -11.990 7.683 1.00 97.69 192 THR A N 1
ATOM 1333 C CA . THR A 1 192 ? -6.282 -11.072 8.797 1.00 97.69 192 THR A CA 1
ATOM 1334 C C . THR A 1 192 ? -5.812 -9.709 8.292 1.00 97.69 192 THR A C 1
ATOM 1336 O O . THR A 1 192 ? -4.848 -9.627 7.533 1.00 97.69 192 THR A O 1
ATOM 1339 N N . PHE A 1 193 ? -6.453 -8.649 8.774 1.00 98.56 193 PHE A N 1
ATOM 1340 C CA . PHE A 1 193 ? -5.997 -7.273 8.648 1.00 98.56 193 PHE A CA 1
ATOM 1341 C C . PHE A 1 193 ? -5.489 -6.787 10.008 1.00 98.56 193 PHE A C 1
ATOM 1343 O O . PHE A 1 193 ? -6.193 -6.894 11.011 1.00 98.56 193 PHE A O 1
ATOM 1350 N N . ALA A 1 194 ? -4.275 -6.252 10.057 1.00 98.56 194 ALA A N 1
ATOM 1351 C CA . ALA A 1 194 ? -3.706 -5.656 11.258 1.00 98.56 194 ALA A CA 1
ATOM 1352 C C . ALA A 1 194 ? -3.162 -4.261 10.943 1.00 98.56 194 ALA A C 1
ATOM 1354 O O . ALA A 1 194 ? -2.362 -4.106 10.025 1.00 98.56 194 ALA A O 1
ATOM 1355 N N . ALA A 1 195 ? -3.564 -3.257 11.716 1.00 98.38 195 ALA A N 1
ATOM 1356 C CA . ALA A 1 195 ? -3.069 -1.892 11.602 1.00 98.38 195 ALA A CA 1
ATOM 1357 C C . ALA A 1 195 ? -2.555 -1.389 12.954 1.00 98.38 195 ALA A C 1
ATOM 1359 O O . ALA A 1 195 ? -3.261 -1.445 13.960 1.00 98.38 195 ALA A O 1
ATOM 1360 N N . SER A 1 196 ? -1.329 -0.877 12.974 1.00 97.94 196 SER A N 1
ATOM 1361 C CA . SER A 1 196 ? -0.657 -0.352 14.159 1.00 97.94 196 SER A CA 1
ATOM 1362 C C . SER A 1 196 ? -0.204 1.083 13.903 1.00 97.94 196 SER A C 1
ATOM 1364 O O . SER A 1 196 ? 0.768 1.304 13.188 1.00 97.94 196 SER A O 1
ATOM 1366 N N . LEU A 1 197 ? -0.910 2.050 14.488 1.00 96.81 197 LEU A N 1
ATOM 1367 C CA . LEU A 1 197 ? -0.641 3.486 14.398 1.00 96.81 197 LEU A CA 1
ATOM 1368 C C . LEU A 1 197 ? -0.143 3.972 15.764 1.00 96.81 197 LEU A C 1
ATOM 1370 O O . LEU A 1 197 ? -0.900 4.552 16.539 1.00 96.81 197 LEU A O 1
ATOM 1374 N N . THR A 1 198 ? 1.105 3.648 16.108 1.00 93.94 198 THR A N 1
ATOM 1375 C CA . THR A 1 198 ? 1.629 3.805 17.480 1.00 93.94 198 THR A CA 1
ATOM 1376 C C . THR A 1 198 ? 2.209 5.180 17.782 1.00 93.94 198 THR A C 1
ATOM 1378 O O . THR A 1 198 ? 2.509 5.459 18.944 1.00 93.94 198 THR A O 1
ATOM 1381 N N . GLY A 1 199 ? 2.369 6.029 16.766 1.00 90.12 199 GLY A N 1
ATOM 1382 C CA . GLY A 1 199 ? 2.720 7.430 16.961 1.00 90.12 199 GLY A CA 1
ATOM 1383 C C . GLY A 1 199 ? 1.614 8.215 17.670 1.00 90.12 199 GLY A C 1
ATOM 1384 O O . GLY A 1 199 ? 0.479 7.754 17.821 1.00 90.12 199 GLY A O 1
ATOM 1385 N N . ALA A 1 200 ? 1.950 9.416 18.134 1.00 90.75 200 ALA A N 1
ATOM 1386 C CA . ALA A 1 200 ? 0.999 10.281 18.822 1.00 90.75 200 ALA A CA 1
ATOM 1387 C C . ALA A 1 200 ? -0.167 10.672 17.898 1.00 90.75 200 ALA A C 1
ATOM 1389 O O . ALA A 1 200 ? 0.064 11.103 16.769 1.00 90.75 200 ALA A O 1
ATOM 1390 N N . SER A 1 201 ? -1.403 10.580 18.400 1.00 89.62 201 SER A N 1
ATOM 1391 C CA . SER A 1 201 ? -2.602 11.134 17.747 1.00 89.62 201 SER A CA 1
ATOM 1392 C C . SER A 1 201 ? -2.875 10.608 16.328 1.00 89.62 201 SER A C 1
ATOM 1394 O O . SER A 1 201 ? -3.258 11.375 15.446 1.00 89.62 201 SER A O 1
ATOM 1396 N N . GLY A 1 202 ? -2.680 9.306 16.093 1.00 95.06 202 GLY A N 1
ATOM 1397 C CA . GLY A 1 202 ? -3.034 8.674 14.817 1.00 95.06 202 GLY A CA 1
ATOM 1398 C C . GLY A 1 202 ? -4.538 8.733 14.508 1.00 95.06 202 GLY A C 1
ATOM 1399 O O . GLY A 1 202 ? -5.368 8.847 15.412 1.00 95.06 202 GLY A O 1
ATOM 1400 N N . LEU A 1 203 ? -4.896 8.617 13.231 1.00 96.38 203 LEU A N 1
ATOM 1401 C CA . LEU A 1 203 ? -6.268 8.661 12.731 1.00 96.38 203 LEU A CA 1
ATOM 1402 C C . LEU A 1 203 ? -6.562 7.445 11.848 1.00 96.38 203 LEU A C 1
ATOM 1404 O O . LEU A 1 203 ? -5.867 7.186 10.870 1.00 96.38 203 LEU A O 1
ATOM 1408 N N . VAL A 1 204 ? -7.635 6.721 12.157 1.00 97.75 204 VAL A N 1
ATOM 1409 C CA . VAL A 1 204 ? -8.183 5.669 11.297 1.00 97.75 204 VAL A CA 1
ATOM 1410 C C . VAL A 1 204 ? -9.553 6.102 10.797 1.00 97.75 204 VAL A C 1
ATOM 1412 O O . VAL A 1 204 ? -10.451 6.391 11.585 1.00 97.75 204 VAL A O 1
ATOM 1415 N N . LEU A 1 205 ? -9.720 6.115 9.481 1.00 96.31 205 LEU A N 1
ATOM 1416 C CA . LEU A 1 205 ? -10.968 6.409 8.797 1.00 96.31 205 LEU A CA 1
ATOM 1417 C C . LEU A 1 205 ? -11.465 5.138 8.104 1.00 96.31 205 LEU A C 1
ATOM 1419 O O . LEU A 1 205 ? -10.751 4.570 7.280 1.00 96.31 205 LEU A O 1
ATOM 1423 N N . ILE A 1 206 ? -12.684 4.694 8.417 1.00 95.38 206 ILE A N 1
ATOM 1424 C CA . ILE A 1 206 ? -13.306 3.524 7.777 1.00 95.38 206 ILE A CA 1
ATOM 1425 C C . ILE A 1 206 ? -14.614 3.952 7.130 1.00 95.38 206 ILE A C 1
ATOM 1427 O O . ILE A 1 206 ? -15.494 4.509 7.794 1.00 95.38 206 ILE A O 1
ATOM 1431 N N . SER A 1 207 ? -14.728 3.699 5.826 1.00 92.12 207 SER A N 1
ATOM 1432 C CA . SER A 1 207 ? -15.877 4.081 5.007 1.00 92.12 207 SER A CA 1
ATOM 1433 C C . SER A 1 207 ? -16.272 5.538 5.257 1.00 92.12 207 SER A C 1
ATOM 1435 O O . SER A 1 207 ? -17.424 5.861 5.520 1.00 92.12 207 SER A O 1
ATOM 1437 N N . ASN A 1 208 ? -15.277 6.423 5.267 1.00 83.06 208 ASN A N 1
ATOM 1438 C CA . ASN A 1 208 ? -15.403 7.821 5.671 1.00 83.06 208 ASN A CA 1
ATOM 1439 C C . ASN A 1 208 ? -15.334 8.731 4.440 1.00 83.06 208 ASN A C 1
ATOM 1441 O O . ASN A 1 208 ? -14.307 9.343 4.166 1.00 83.06 208 ASN A O 1
ATOM 1445 N N . ALA A 1 209 ? -16.408 8.758 3.655 1.00 75.44 209 ALA A N 1
ATOM 1446 C CA . ALA A 1 209 ? -16.555 9.700 2.551 1.00 75.44 209 ALA A CA 1
ATOM 1447 C C . ALA A 1 209 ? -17.585 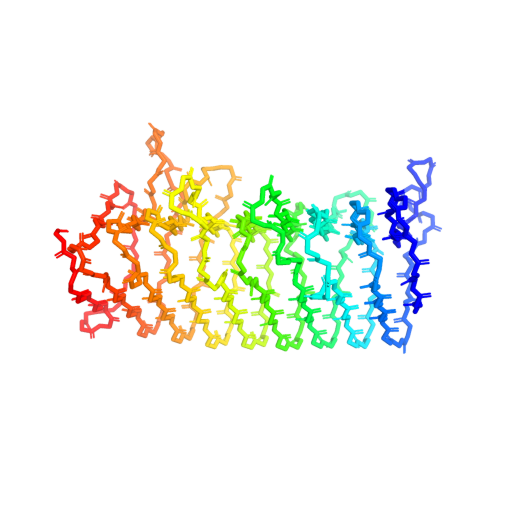10.764 2.940 1.00 75.44 209 ALA A C 1
ATOM 1449 O O . ALA A 1 209 ? -18.611 10.440 3.534 1.00 75.44 209 ALA A O 1
ATOM 1450 N N . SER A 1 210 ? -17.351 12.024 2.561 1.00 65.19 210 SER A N 1
ATOM 1451 C CA . SER A 1 210 ? -18.294 13.130 2.803 1.00 65.19 210 SER A CA 1
ATOM 1452 C C . SER A 1 210 ? -19.625 12.981 2.048 1.00 65.19 210 SER A C 1
ATOM 1454 O O . SER A 1 210 ? -20.583 13.693 2.341 1.00 65.19 210 SER A O 1
ATOM 1456 N N . ALA A 1 211 ? -19.697 12.055 1.089 1.00 53.91 211 ALA A N 1
ATOM 1457 C CA . ALA A 1 211 ? -20.909 11.697 0.369 1.00 53.91 211 ALA A CA 1
ATOM 1458 C C . ALA A 1 211 ? -21.593 10.486 1.023 1.00 53.91 211 ALA A C 1
ATOM 1460 O O . ALA A 1 211 ? -20.932 9.565 1.499 1.00 53.91 211 ALA A O 1
ATOM 1461 N N . THR A 1 212 ? -22.923 10.435 0.948 1.00 56.53 212 THR A N 1
ATOM 1462 C CA . THR A 1 212 ? -23.828 9.345 1.380 1.00 56.53 212 THR A CA 1
ATOM 1463 C C . THR A 1 212 ? -23.566 7.972 0.725 1.00 56.53 212 THR A C 1
ATOM 1465 O O . THR A 1 212 ? -24.387 7.062 0.821 1.00 56.53 212 THR A O 1
ATOM 1468 N N . SER A 1 213 ? -22.422 7.804 0.065 1.00 64.56 213 SER A N 1
ATOM 1469 C CA . SER A 1 213 ? -22.015 6.667 -0.753 1.00 64.56 213 SER A CA 1
ATOM 1470 C C . SER A 1 213 ? -20.558 6.257 -0.494 1.00 64.56 213 SER A C 1
ATOM 1472 O O . SER A 1 213 ? -19.843 5.919 -1.436 1.00 64.56 213 SER A O 1
ATOM 1474 N N . ALA A 1 214 ? -20.077 6.324 0.752 1.00 72.06 214 ALA A N 1
ATOM 1475 C CA . ALA A 1 214 ? -18.758 5.782 1.084 1.00 72.06 214 ALA A CA 1
ATOM 1476 C C . ALA A 1 214 ? -18.657 4.300 0.680 1.00 72.06 214 ALA A C 1
ATOM 1478 O O . ALA A 1 214 ? -19.614 3.539 0.862 1.00 72.06 214 ALA A O 1
ATOM 1479 N N . ALA A 1 215 ? -17.502 3.903 0.141 1.00 87.56 215 ALA A N 1
ATOM 1480 C CA . ALA A 1 215 ? -17.265 2.524 -0.258 1.00 87.56 215 ALA A CA 1
ATOM 1481 C C . ALA A 1 215 ? -17.254 1.618 0.980 1.00 87.56 215 ALA A C 1
ATOM 1483 O O . ALA A 1 215 ? -16.687 1.956 2.025 1.00 87.56 215 ALA A O 1
ATOM 1484 N N . GLU A 1 216 ? -17.906 0.463 0.876 1.00 93.94 216 GLU A N 1
ATOM 1485 C CA . GLU A 1 216 ? -17.962 -0.493 1.978 1.00 93.94 216 GLU A CA 1
ATOM 1486 C C . GLU A 1 216 ? -16.579 -1.102 2.244 1.00 93.94 216 GLU A C 1
ATOM 1488 O O . GLU A 1 216 ? -15.832 -1.402 1.312 1.00 93.94 216 GLU A O 1
ATOM 1493 N N . VAL A 1 217 ? -16.240 -1.312 3.516 1.00 96.69 217 VAL A N 1
ATOM 1494 C CA . VAL A 1 217 ? -15.052 -2.080 3.914 1.00 96.69 217 VAL A CA 1
ATOM 1495 C C . VAL A 1 217 ? -15.486 -3.389 4.563 1.00 96.69 217 VAL A C 1
ATOM 1497 O O . VAL A 1 217 ? -16.218 -3.393 5.551 1.00 96.69 217 VAL A O 1
ATOM 1500 N N . VAL A 1 218 ? -15.015 -4.511 4.025 1.00 97.44 218 VAL A N 1
ATOM 1501 C CA . VAL A 1 218 ? -15.425 -5.856 4.439 1.00 97.44 218 VAL A CA 1
ATOM 1502 C C . VAL A 1 218 ? -14.225 -6.634 4.970 1.00 97.44 218 VAL A C 1
ATOM 1504 O O . VAL A 1 218 ? -13.279 -6.925 4.237 1.00 97.44 218 VAL A O 1
ATOM 1507 N N . PHE A 1 219 ? -14.293 -7.026 6.239 1.00 97.69 219 PHE A N 1
ATOM 1508 C CA . PHE A 1 219 ? -13.329 -7.899 6.903 1.00 97.69 219 PHE A CA 1
ATOM 1509 C C . PHE A 1 219 ? -13.943 -9.295 7.094 1.00 97.69 219 PHE A C 1
ATOM 1511 O O . PHE A 1 219 ? -14.750 -9.515 8.000 1.00 97.69 219 PHE A O 1
ATOM 1518 N N . TYR A 1 220 ? -13.564 -10.266 6.256 1.00 94.81 220 TYR A N 1
ATOM 1519 C CA . TYR A 1 220 ? -14.034 -11.656 6.392 1.00 94.81 220 TYR A CA 1
ATOM 1520 C C . TYR A 1 220 ? -13.283 -12.450 7.474 1.00 94.81 220 TYR A C 1
ATOM 1522 O O . TYR A 1 220 ? -13.707 -13.545 7.840 1.00 94.81 220 TYR A O 1
ATOM 1530 N N . SER A 1 221 ? -12.181 -11.912 7.996 1.00 94.19 221 SER A N 1
ATOM 1531 C CA . SER A 1 221 ? -11.398 -12.492 9.092 1.00 94.19 221 SER A CA 1
ATOM 1532 C C . SER A 1 221 ? -11.170 -11.450 10.196 1.00 94.19 221 SER A C 1
ATOM 1534 O O . SER A 1 221 ? -11.907 -10.471 10.301 1.00 94.19 221 SER A O 1
ATOM 1536 N N . THR A 1 222 ? -10.174 -11.668 11.055 1.00 95.69 222 THR A N 1
ATOM 1537 C CA . THR A 1 222 ? -9.788 -10.733 12.115 1.00 95.69 222 THR A CA 1
ATOM 1538 C C . THR A 1 222 ? -9.290 -9.408 11.533 1.00 95.69 222 THR A C 1
ATOM 1540 O O . THR A 1 222 ? -8.374 -9.396 10.718 1.00 95.69 222 THR A O 1
ATOM 1543 N N . ALA A 1 223 ? -9.849 -8.302 12.010 1.00 97.75 223 ALA A N 1
ATOM 1544 C CA . ALA A 1 223 ? -9.379 -6.940 11.828 1.00 97.75 223 ALA A CA 1
ATOM 1545 C C . ALA A 1 223 ? -8.934 -6.387 13.189 1.00 97.75 223 ALA A C 1
ATOM 1547 O O . ALA A 1 223 ? -9.759 -6.201 14.084 1.00 97.75 223 ALA A O 1
ATOM 1548 N N . ALA A 1 224 ? -7.634 -6.156 13.353 1.00 97.88 224 ALA A N 1
ATOM 1549 C CA . ALA A 1 224 ? -7.044 -5.666 14.592 1.00 97.88 224 ALA A CA 1
ATOM 1550 C C . ALA A 1 224 ? -6.429 -4.281 14.391 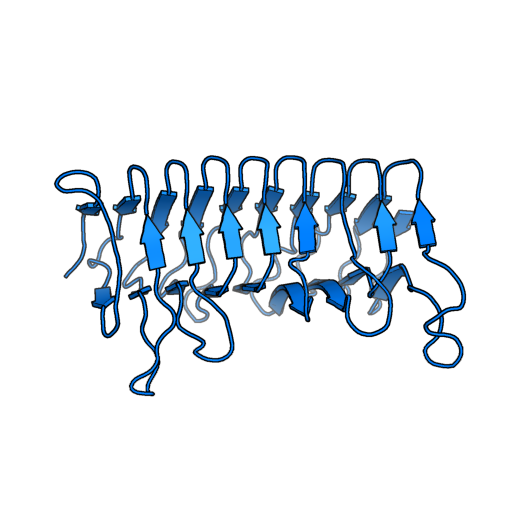1.00 97.88 224 ALA A C 1
ATOM 1552 O O . ALA A 1 224 ? -5.582 -4.090 13.522 1.00 97.88 224 ALA A O 1
ATOM 1553 N N . PHE A 1 225 ? -6.827 -3.329 15.228 1.00 98.19 225 PHE A N 1
ATOM 1554 C CA . PHE A 1 225 ? -6.312 -1.966 15.223 1.00 98.19 225 PHE A CA 1
ATOM 1555 C C . PHE A 1 225 ? -5.642 -1.653 16.562 1.00 98.19 225 PHE A C 1
ATOM 1557 O O . PHE A 1 225 ? -6.236 -1.828 17.631 1.00 98.19 225 PHE A O 1
ATOM 1564 N N . THR A 1 226 ? -4.429 -1.115 16.510 1.00 97.88 226 THR A N 1
ATOM 1565 C CA . THR A 1 226 ? -3.675 -0.661 17.683 1.00 97.88 226 THR A CA 1
ATOM 1566 C C . THR A 1 226 ? -3.269 0.794 17.497 1.00 97.88 226 THR A C 1
ATOM 1568 O O . THR A 1 226 ? -2.570 1.122 16.544 1.00 97.88 226 THR A O 1
ATOM 1571 N N . GLY A 1 227 ? -3.724 1.665 18.393 1.00 96.25 227 GLY A N 1
ATOM 1572 C CA . GLY A 1 227 ? -3.366 3.079 18.427 1.00 96.25 227 GLY A CA 1
ATOM 1573 C C . GLY A 1 227 ? -2.149 3.370 19.308 1.00 96.25 227 GLY A C 1
ATOM 1574 O O . GLY A 1 227 ? -1.620 2.492 20.000 1.00 96.25 227 GLY A O 1
ATOM 1575 N N . GLY A 1 228 ? -1.709 4.624 19.282 1.00 91.19 228 GLY A N 1
ATOM 1576 C CA . GLY A 1 228 ? -0.567 5.125 20.037 1.00 91.19 228 GLY A CA 1
ATOM 1577 C C . GLY A 1 228 ? -0.916 5.714 21.400 1.00 91.19 228 GLY A C 1
ATOM 1578 O O . GLY A 1 228 ? -1.977 5.460 21.974 1.00 91.19 228 GLY A O 1
ATOM 1579 N N . THR A 1 229 ? 0.025 6.503 21.917 1.00 85.81 229 THR A N 1
ATOM 1580 C CA . THR A 1 229 ? -0.142 7.332 23.116 1.00 85.81 229 THR A CA 1
ATOM 1581 C C . THR A 1 229 ? 0.297 8.768 22.780 1.00 85.81 229 THR A C 1
ATOM 1583 O O . THR A 1 229 ? 1.473 8.945 22.459 1.00 85.81 229 THR A O 1
ATOM 1586 N N . PRO A 1 230 ? -0.571 9.801 22.864 1.00 89.44 230 PRO A N 1
ATOM 1587 C CA . PRO A 1 230 ? -2.009 9.762 23.163 1.00 89.44 230 PRO A CA 1
ATOM 1588 C C . PRO A 1 230 ? -2.803 8.835 22.238 1.00 89.44 230 PRO A C 1
ATOM 1590 O O . PRO A 1 230 ? -2.344 8.527 21.138 1.00 89.44 230 PRO A O 1
ATOM 1593 N N . ALA A 1 231 ? -3.969 8.382 22.713 1.00 91.38 231 ALA A N 1
ATOM 1594 C CA . ALA A 1 231 ? -4.819 7.443 21.987 1.00 91.38 231 ALA A CA 1
ATOM 1595 C C . ALA A 1 231 ? -5.124 7.946 20.568 1.00 91.38 231 ALA A C 1
ATOM 1597 O O . ALA A 1 231 ? -5.357 9.136 20.352 1.00 91.38 231 ALA A O 1
ATOM 1598 N N . ALA A 1 232 ? -5.131 7.022 19.609 1.00 95.06 232 ALA A N 1
ATOM 1599 C CA . ALA A 1 232 ? -5.534 7.321 18.243 1.00 95.06 232 ALA A CA 1
ATOM 1600 C C . ALA A 1 232 ? -7.051 7.571 18.168 1.00 95.06 232 ALA A C 1
ATOM 1602 O O . ALA A 1 232 ? -7.806 7.193 19.060 1.00 95.06 232 ALA A O 1
ATOM 1603 N N . THR A 1 233 ? -7.518 8.183 17.087 1.00 96.62 233 THR A N 1
ATOM 1604 C CA . THR A 1 233 ? -8.949 8.374 16.814 1.00 96.62 233 THR A CA 1
ATOM 1605 C C . THR A 1 233 ? -9.392 7.419 15.714 1.00 96.62 233 THR A C 1
ATOM 1607 O O . THR A 1 233 ? -8.695 7.267 14.713 1.00 96.62 233 THR A O 1
ATOM 1610 N N . MET A 1 234 ? -10.549 6.776 15.877 1.00 96.56 234 MET A N 1
ATOM 1611 C CA . MET A 1 234 ? -11.172 5.972 14.822 1.00 96.56 234 MET A CA 1
ATOM 1612 C C . MET A 1 234 ? -12.537 6.553 14.459 1.00 96.56 234 MET A C 1
ATOM 1614 O O . MET A 1 234 ? -13.430 6.608 15.301 1.00 96.56 234 MET A O 1
ATOM 1618 N N . VAL A 1 235 ? -12.715 6.944 13.196 1.00 95.00 235 VAL A N 1
ATOM 1619 C CA . VAL A 1 235 ? -13.975 7.485 12.676 1.00 95.00 235 VAL A CA 1
ATOM 1620 C C . VAL A 1 235 ? -14.557 6.530 11.642 1.00 95.00 235 VAL A C 1
ATOM 1622 O O . VAL A 1 235 ? -13.930 6.220 10.628 1.00 95.00 235 VAL A O 1
ATOM 1625 N N . ILE A 1 236 ? -15.790 6.096 11.889 1.00 92.81 236 ILE A N 1
ATOM 1626 C CA . ILE A 1 236 ? -16.572 5.246 10.991 1.00 92.81 236 ILE A CA 1
ATOM 1627 C C . ILE A 1 236 ? -17.836 6.023 10.617 1.00 92.81 236 ILE A C 1
ATOM 1629 O O . ILE A 1 236 ? -18.572 6.440 11.508 1.00 92.81 236 ILE A O 1
ATOM 1633 N N . GLN A 1 237 ? -18.071 6.257 9.325 1.00 88.00 237 GLN A N 1
ATOM 1634 C CA . GLN A 1 237 ? -19.249 7.011 8.850 1.00 88.00 237 GLN A CA 1
ATOM 1635 C C . GLN A 1 237 ? -20.147 6.207 7.902 1.00 88.00 237 GLN A C 1
ATOM 1637 O O . GLN A 1 237 ? -21.359 6.407 7.890 1.00 88.00 237 GLN A O 1
ATOM 1642 N N . GLY A 1 238 ? -19.570 5.304 7.114 1.00 86.38 238 GLY A N 1
ATOM 1643 C CA . GLY A 1 238 ? -20.269 4.482 6.134 1.00 86.38 238 GLY A CA 1
ATOM 1644 C C . GLY A 1 238 ? -20.438 3.030 6.570 1.00 86.38 238 GLY A C 1
ATOM 1645 O O . GLY A 1 238 ? -20.269 2.670 7.735 1.00 86.38 238 GLY A O 1
ATOM 1646 N N . LYS A 1 239 ? -20.789 2.180 5.602 1.00 89.38 239 LYS A N 1
ATOM 1647 C CA . LYS A 1 239 ? -21.003 0.750 5.836 1.00 89.38 239 LYS A CA 1
ATOM 1648 C C . LYS A 1 239 ? -19.670 0.026 5.970 1.00 89.38 239 LYS A C 1
ATOM 1650 O O . LYS A 1 239 ? -18.828 0.134 5.090 1.00 89.38 239 LYS A O 1
ATOM 1655 N N . TYR A 1 240 ? -19.520 -0.771 7.018 1.00 93.44 240 TYR A N 1
ATOM 1656 C CA . TYR A 1 240 ? -18.462 -1.768 7.103 1.00 93.44 240 TYR A CA 1
ATOM 1657 C C . TYR A 1 240 ? -19.040 -3.087 7.615 1.00 93.44 240 TYR A C 1
ATOM 1659 O O . TYR A 1 240 ? -20.043 -3.099 8.334 1.00 93.44 240 TYR A O 1
ATOM 1667 N N . PHE A 1 241 ? -18.388 -4.192 7.268 1.00 95.56 241 PHE A N 1
ATOM 1668 C CA . PHE A 1 241 ? -18.730 -5.525 7.748 1.00 95.56 241 PHE A CA 1
ATOM 1669 C C . PHE A 1 241 ? -17.527 -6.165 8.438 1.00 95.56 241 PHE A C 1
ATOM 1671 O O . PHE A 1 241 ? -16.422 -6.183 7.898 1.00 95.56 241 PHE A O 1
ATOM 1678 N N . ALA A 1 242 ? -17.754 -6.739 9.617 1.00 94.75 242 ALA A N 1
ATOM 1679 C CA . ALA A 1 242 ? -16.829 -7.644 10.283 1.00 94.75 242 ALA A CA 1
ATOM 1680 C C . ALA A 1 242 ? -17.630 -8.659 11.104 1.00 94.75 242 ALA A C 1
ATOM 1682 O O . ALA A 1 242 ? -18.649 -8.313 11.706 1.00 94.75 242 ALA A O 1
ATOM 1683 N N . TYR A 1 243 ? -17.163 -9.906 11.170 1.00 88.62 243 TYR A N 1
ATOM 1684 C CA . TYR A 1 243 ? -17.772 -10.891 12.062 1.00 88.62 243 TYR A CA 1
ATOM 1685 C C . TYR A 1 243 ? -17.648 -10.462 13.532 1.00 88.62 243 TYR A C 1
ATOM 1687 O O . TYR A 1 243 ? -16.657 -9.853 13.948 1.00 88.62 243 TYR A O 1
ATOM 1695 N N . SER A 1 244 ? -18.645 -10.825 14.344 1.00 88.44 244 SER A N 1
ATOM 1696 C CA . SER A 1 244 ? -18.618 -10.565 15.788 1.00 88.44 244 SER A CA 1
ATOM 1697 C C . SER A 1 244 ? -17.345 -11.135 16.428 1.00 88.44 244 SER A C 1
ATOM 1699 O O . SER A 1 244 ? -16.923 -12.249 16.115 1.00 88.44 244 SER A O 1
ATOM 1701 N N . GLY A 1 245 ? -16.693 -10.346 17.287 1.00 87.25 245 GLY A N 1
ATOM 1702 C CA . GLY A 1 245 ? -15.431 -10.713 17.942 1.00 87.25 245 GLY A CA 1
ATOM 1703 C C . GLY A 1 245 ? -14.197 -10.732 17.029 1.00 87.25 245 GLY A C 1
ATOM 1704 O O . GLY A 1 245 ? -13.102 -11.029 17.502 1.00 87.25 245 GLY A O 1
ATOM 1705 N N . LYS A 1 246 ? -14.340 -10.418 15.735 1.00 92.62 246 LYS A N 1
ATOM 1706 C CA . LYS A 1 246 ? -13.222 -10.329 14.783 1.00 92.62 246 LYS A CA 1
ATOM 1707 C C . LYS A 1 246 ? -12.749 -8.904 14.543 1.00 92.62 246 LYS A C 1
ATOM 1709 O O . LYS A 1 246 ? -11.666 -8.741 14.008 1.00 92.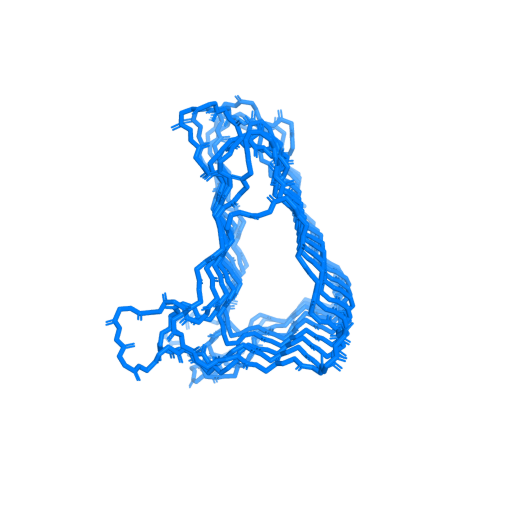62 246 LYS A O 1
ATOM 1714 N N . PHE A 1 247 ? -13.495 -7.894 14.975 1.00 96.62 247 PHE A N 1
ATOM 1715 C CA . PHE A 1 247 ? -13.057 -6.501 14.957 1.00 96.62 247 PHE A CA 1
ATOM 1716 C C . PHE A 1 247 ? -12.556 -6.098 16.346 1.00 96.62 247 PHE A C 1
ATOM 1718 O O . PHE A 1 247 ? -13.341 -6.043 17.294 1.00 96.62 247 PHE A O 1
ATOM 1725 N N . THR A 1 248 ? -11.261 -5.823 16.481 1.00 96.75 248 THR A N 1
ATOM 1726 C CA . THR A 1 248 ? -10.652 -5.400 17.746 1.00 96.75 248 THR A CA 1
ATOM 1727 C C . THR A 1 248 ? -9.953 -4.058 17.580 1.00 96.75 248 THR A C 1
ATOM 1729 O O . THR A 1 248 ? -9.270 -3.807 16.590 1.00 96.75 248 THR A O 1
ATOM 1732 N N . LYS A 1 249 ? -10.126 -3.175 18.567 1.00 95.56 249 LYS A N 1
ATOM 1733 C CA . LYS A 1 249 ? -9.413 -1.899 18.654 1.00 95.56 249 LYS A CA 1
ATOM 1734 C C . LYS A 1 249 ? -8.816 -1.733 20.046 1.00 95.56 249 LYS A C 1
ATOM 1736 O O . LYS A 1 249 ? -9.480 -2.021 21.039 1.00 95.56 249 LYS A O 1
ATOM 1741 N N . SER A 1 250 ? -7.574 -1.272 20.123 1.00 96.50 250 SER A N 1
ATOM 1742 C CA . SER A 1 250 ? -6.885 -0.966 21.379 1.00 96.50 250 SER A CA 1
ATOM 1743 C C . SER A 1 250 ? -6.222 0.407 21.298 1.00 96.50 250 SER A C 1
ATOM 1745 O O . SER A 1 250 ? -5.687 0.764 20.253 1.00 96.50 250 SER A O 1
ATOM 1747 N N . LYS A 1 251 ? -6.268 1.183 22.390 1.00 94.19 251 LYS A N 1
ATOM 1748 C CA . LYS A 1 251 ? -5.729 2.559 22.455 1.00 94.19 251 LYS A CA 1
ATOM 1749 C C . LYS A 1 251 ? -6.339 3.522 21.420 1.00 94.19 251 LYS A C 1
ATOM 1751 O O . LYS A 1 251 ? -5.634 4.327 20.815 1.00 94.19 251 LYS A O 1
ATOM 1756 N N . PHE A 1 252 ? -7.658 3.440 21.247 1.00 93.12 252 PHE A N 1
ATOM 1757 C CA . PHE A 1 252 ? -8.442 4.401 20.470 1.00 93.12 252 PHE A CA 1
ATOM 1758 C C . PHE A 1 252 ? -9.440 5.128 21.369 1.00 93.12 252 PHE A C 1
ATOM 1760 O O . PHE A 1 252 ? -10.016 4.493 22.257 1.00 93.12 252 PHE A O 1
ATOM 1767 N N . ALA A 1 253 ? -9.634 6.422 21.114 1.00 86.19 253 ALA A N 1
ATOM 1768 C CA . ALA A 1 253 ? -10.787 7.188 21.581 1.00 86.19 253 ALA A CA 1
ATOM 1769 C C . ALA A 1 253 ? -12.044 6.834 20.766 1.00 86.19 253 ALA A C 1
ATOM 1771 O O . ALA A 1 253 ? -11.906 6.467 19.571 1.00 86.19 253 ALA A O 1
#

Foldseek 3Di:
DEEEEQEADEDEDDAPDPVCLVPDAAEAAEEAEYAYQYQHAYEYYYDERYEYQEEYEYAPQNHQHYWYHYYYEYECPRNRAYEANEEYYYHTYQHQPYEHEHEHEYHPAAHEYQYEYEHDAAQYAYHHEAYRHEYNYEYEHANYEHDQVHEHEYAYAQYEHNEEYEAHAAYAQYEYHAQQDLVHAAYYDLEEYEYEAAHHAYEYEALHYPDPRRHEYEYNAAYEYEAHVCAYEYDYDHHYDDPPPRYYYYRYD

pLDDT: mean 90.95, std 10.41, range [47.69, 98.88]

Sequence (253 aa):
VTEASAGNKQISLYGPPSGSPAGGKVIIKGGVSVTDTGNGVSGFRIDDGVTITGNVSYDNSKNTVGGNTVQIYSNSNAYGVTSIGGALSLSLSQSPYQINNVTIQGVGSALAVTGAVNIVGAAATDRISLANAWFKGAVTVNTGSSPSMAADVITIDGSRFDSATAVTMTGPYAQLALGTNAAFAATYFTSTFAASLTGASGLVLISNASATSAAEVVFYSTAAFTGGTPAATMVIQGKYFAYSGKFTKSKFA

Radius of gyration: 17.88 Å; chains: 1; bounding box: 48×31×54 Å

Secondary structure (DSSP, 8-state):
-EE--SS-EEEEE--S-TT-TTS--EEESS-EEEEE--SS-EEEEE-TTEEE-S-EEEE-TT-SS--EEEEEEEETTTTB--EESS-EEEE----TTSEEEEEEEEESSPEEE-S-EEEE--SSEEEEEEESEEE-S-EEEEEE---TT---EEEEES-EESS-EEEEE-STT-EEEES--TTS--EEESS-EEEEE-STT-EEEES--SSTTPPPEEESS-EEEEE-SSPBEEEE-S-EEE-TTTEEEESB-